Protein AF-A0A7N0UF34-F1 (afdb_monomer_lite)

pLDDT: mean 85.59, std 16.63, range [38.97, 98.62]

Organism: Kalanchoe fedtschenkoi (NCBI:txid63787)

Structure (mmCIF, N/CA/C/O backbone):
data_AF-A0A7N0UF34-F1
#
_entry.id   AF-A0A7N0UF34-F1
#
loop_
_atom_site.group_PDB
_atom_site.id
_atom_site.type_symbol
_atom_site.label_atom_id
_atom_site.label_alt_id
_atom_site.label_comp_id
_atom_site.label_asym_id
_atom_site.label_entity_id
_atom_site.label_seq_id
_atom_site.pdbx_PDB_ins_code
_atom_site.Cartn_x
_atom_site.Cartn_y
_atom_site.Cartn_z
_atom_site.occupancy
_atom_site.B_iso_or_equiv
_atom_site.auth_seq_id
_atom_site.auth_comp_id
_atom_site.auth_asym_id
_atom_site.auth_atom_id
_atom_site.pdbx_PDB_model_num
ATOM 1 N N . MET A 1 1 ? -3.362 -38.080 -7.235 1.00 38.97 1 MET A N 1
ATOM 2 C CA . MET A 1 1 ? -3.964 -36.758 -6.921 1.00 38.97 1 MET A CA 1
ATOM 3 C C . MET A 1 1 ? -3.008 -35.570 -7.103 1.00 38.97 1 MET A C 1
ATOM 5 O O . MET A 1 1 ? -3.468 -34.440 -7.070 1.00 38.97 1 MET A O 1
ATOM 9 N N . THR A 1 2 ? -1.717 -35.777 -7.383 1.00 39.06 2 THR A N 1
ATOM 10 C CA . THR A 1 2 ? -0.713 -34.714 -7.611 1.00 39.06 2 THR A CA 1
ATOM 11 C C . THR A 1 2 ? -0.735 -34.091 -9.018 1.00 39.06 2 THR A C 1
ATOM 13 O O . THR A 1 2 ? -0.229 -32.993 -9.212 1.00 39.06 2 THR A O 1
ATOM 16 N N . SER A 1 3 ? -1.377 -34.740 -9.996 1.00 45.00 3 SER A N 1
ATOM 17 C CA . SER A 1 3 ? -1.412 -34.294 -11.403 1.00 45.00 3 SER A CA 1
ATOM 18 C C . SER A 1 3 ? -2.296 -33.056 -11.653 1.00 45.00 3 SER A C 1
ATOM 20 O O . SER A 1 3 ? -1.968 -32.226 -12.497 1.00 45.00 3 SER A O 1
ATOM 22 N N . SER A 1 4 ? -3.373 -32.862 -10.879 1.00 47.59 4 SER A N 1
ATOM 23 C CA . SER A 1 4 ? -4.345 -31.784 -11.143 1.00 47.59 4 SER A CA 1
ATOM 24 C C . SER A 1 4 ? -3.880 -30.396 -10.680 1.00 47.59 4 SER A C 1
ATOM 26 O O . SER A 1 4 ? -4.347 -29.398 -11.214 1.00 47.59 4 SER A O 1
ATOM 28 N N . LEU A 1 5 ? -2.971 -30.314 -9.702 1.00 40.03 5 LEU A N 1
ATOM 29 C CA . LEU A 1 5 ? -2.379 -29.041 -9.266 1.00 40.03 5 LEU A CA 1
ATOM 30 C C . LEU A 1 5 ? -1.233 -28.613 -10.190 1.00 40.03 5 LEU A C 1
ATOM 32 O O . LEU A 1 5 ? -1.122 -27.434 -10.501 1.00 40.03 5 LEU A O 1
ATOM 36 N N . HIS A 1 6 ? -0.440 -29.567 -10.685 1.00 39.88 6 HIS A N 1
ATOM 37 C CA . HIS A 1 6 ? 0.669 -29.297 -11.603 1.00 39.88 6 HIS A CA 1
ATOM 38 C C . HIS A 1 6 ? 0.178 -28.824 -12.982 1.00 39.88 6 HIS A C 1
ATOM 40 O O . HIS A 1 6 ? 0.631 -27.799 -13.476 1.00 39.88 6 HIS A O 1
ATOM 46 N N . SER A 1 7 ? -0.844 -29.487 -13.538 1.00 39.53 7 SER A N 1
ATOM 47 C CA . SER A 1 7 ? -1.483 -29.065 -14.796 1.00 39.53 7 SER A CA 1
ATOM 48 C C . SER A 1 7 ? -2.185 -27.702 -14.680 1.00 39.53 7 SER A C 1
ATOM 50 O O . SER A 1 7 ? -2.218 -26.942 -15.643 1.00 39.53 7 SER A O 1
ATOM 52 N N . ARG A 1 8 ? -2.700 -27.346 -13.493 1.00 49.50 8 ARG A N 1
ATOM 53 C CA . ARG A 1 8 ? -3.236 -26.000 -13.239 1.00 49.50 8 ARG A CA 1
ATOM 54 C C . ARG A 1 8 ? -2.128 -24.952 -13.160 1.00 49.50 8 ARG A C 1
ATOM 56 O O . ARG A 1 8 ? -2.324 -23.870 -13.689 1.00 49.50 8 ARG A O 1
ATOM 63 N N . TYR A 1 9 ? -0.983 -25.277 -12.558 1.00 45.53 9 TYR A N 1
ATOM 64 C CA . TYR A 1 9 ? 0.184 -24.391 -12.461 1.00 45.53 9 TYR A CA 1
ATOM 65 C C . TYR A 1 9 ? 0.753 -24.012 -13.838 1.00 45.53 9 TYR A C 1
ATOM 67 O O . TYR A 1 9 ? 1.083 -22.852 -14.062 1.00 45.53 9 TYR A O 1
ATOM 75 N N . GLU A 1 10 ? 0.826 -24.957 -14.780 1.00 42.19 10 GLU A N 1
ATOM 76 C CA . GLU A 1 10 ? 1.325 -24.679 -16.137 1.00 42.19 10 GLU A CA 1
ATOM 77 C C . GLU A 1 10 ? 0.409 -23.737 -16.933 1.00 42.19 10 GLU A C 1
ATOM 79 O O . GLU A 1 10 ? 0.904 -22.868 -17.652 1.00 42.19 10 GLU A O 1
ATOM 84 N N . ASN A 1 11 ? -0.913 -23.826 -16.744 1.00 50.62 11 ASN A N 1
ATOM 85 C CA . ASN A 1 11 ? -1.875 -22.945 -17.418 1.00 50.62 11 ASN A CA 1
ATOM 86 C C . ASN A 1 11 ? -1.744 -21.466 -17.010 1.00 50.62 11 ASN A C 1
ATOM 88 O O . ASN A 1 11 ? -2.074 -20.595 -17.807 1.00 50.62 11 ASN A O 1
ATOM 92 N N . TYR A 1 12 ? -1.218 -21.162 -15.818 1.00 48.50 12 TYR A N 1
ATOM 93 C CA . TYR A 1 12 ? -0.943 -19.783 -15.380 1.00 48.50 12 TYR A CA 1
ATOM 94 C C . TYR A 1 12 ? 0.395 -19.229 -15.905 1.00 48.50 12 TYR A C 1
ATOM 96 O O . TYR A 1 12 ? 0.680 -18.042 -15.751 1.00 48.50 12 TYR A O 1
ATOM 104 N N . HIS A 1 13 ? 1.233 -20.073 -16.520 1.00 47.59 13 HIS A N 1
ATOM 105 C CA . HIS A 1 13 ? 2.575 -19.705 -16.981 1.00 47.59 13 HIS A CA 1
ATOM 106 C C . HIS A 1 13 ? 2.809 -19.921 -18.492 1.00 47.59 13 HIS A C 1
ATOM 108 O O . HIS A 1 13 ? 3.874 -19.541 -18.996 1.00 47.59 13 HIS A O 1
ATOM 114 N N . GLY A 1 14 ? 1.837 -20.472 -19.229 1.00 42.16 14 GLY A N 1
ATOM 115 C CA . GLY A 1 14 ? 1.770 -20.480 -20.700 1.00 42.16 14 GLY A CA 1
ATOM 116 C C . GLY A 1 14 ? 1.090 -19.221 -21.268 1.00 42.16 14 GLY A C 1
ATOM 117 O O . GLY A 1 14 ? 0.332 -18.577 -20.555 1.00 42.16 14 GLY A O 1
ATOM 118 N N . GLY A 1 15 ? 1.392 -18.836 -22.517 1.00 50.66 15 GLY A N 1
ATOM 119 C CA . GLY A 1 15 ? 0.799 -17.658 -23.195 1.00 50.66 15 GLY A CA 1
ATOM 120 C C . GLY A 1 15 ? 1.762 -16.486 -23.439 1.00 50.66 15 GLY A C 1
ATOM 121 O O . GLY A 1 15 ? 2.955 -16.585 -23.124 1.00 50.66 15 GLY A O 1
ATOM 122 N N . GLU A 1 16 ? 1.258 -15.393 -24.017 1.00 54.59 16 GLU A N 1
ATOM 123 C CA . GLU A 1 16 ? 1.987 -14.121 -24.125 1.00 54.59 16 GLU A CA 1
ATOM 124 C C . GLU A 1 16 ? 2.078 -13.429 -22.748 1.00 54.59 16 GLU A C 1
ATOM 126 O O . GLU A 1 16 ? 1.458 -13.851 -21.772 1.00 54.59 16 GLU A O 1
ATOM 131 N N . GLU A 1 17 ? 2.938 -12.418 -22.599 1.00 61.44 17 GLU A N 1
ATOM 132 C CA . GLU A 1 17 ? 3.227 -11.810 -21.287 1.00 61.44 17 GLU A CA 1
ATOM 133 C C . GLU A 1 17 ? 1.997 -11.136 -20.655 1.00 61.44 17 GLU A C 1
ATOM 135 O O . GLU A 1 17 ? 1.809 -11.206 -19.438 1.00 61.44 17 GLU A O 1
ATOM 140 N N . GLU A 1 18 ? 1.128 -10.551 -21.479 1.00 60.41 18 GLU A N 1
ATOM 141 C CA . GLU A 1 18 ? -0.136 -9.948 -21.045 1.00 60.41 18 GLU A CA 1
ATOM 142 C C . GLU A 1 18 ? -1.120 -11.001 -20.519 1.00 60.41 18 GLU A C 1
ATOM 144 O O . GLU A 1 18 ? -1.674 -10.823 -19.431 1.00 60.41 18 GLU A O 1
ATOM 149 N N . ASP A 1 19 ? -1.240 -12.144 -21.202 1.00 59.16 19 ASP A N 1
ATOM 150 C CA . ASP A 1 19 ? -2.108 -13.253 -20.786 1.00 59.16 19 ASP A CA 1
ATOM 151 C C . ASP A 1 19 ? -1.685 -13.838 -19.433 1.00 59.16 19 ASP A C 1
ATOM 153 O O . ASP A 1 19 ? -2.518 -14.143 -18.578 1.00 59.16 19 ASP A O 1
ATOM 157 N N . LYS A 1 20 ? -0.373 -13.965 -19.191 1.00 63.75 20 LYS A N 1
ATOM 158 C CA . LYS A 1 20 ? 0.148 -14.466 -17.906 1.00 63.75 20 LYS A CA 1
ATOM 159 C C . LYS A 1 20 ? -0.152 -13.513 -16.760 1.00 63.75 20 LYS A C 1
ATOM 161 O O . LYS A 1 20 ? -0.516 -13.965 -15.676 1.00 63.75 20 LYS A O 1
ATOM 166 N N . ASN A 1 21 ? -0.016 -12.209 -16.994 1.00 65.25 21 ASN A N 1
ATOM 167 C CA . ASN A 1 21 ? -0.301 -11.199 -15.979 1.00 65.25 21 ASN A CA 1
ATOM 168 C C . ASN A 1 21 ? -1.802 -11.137 -15.657 1.00 65.25 21 ASN A C 1
ATOM 170 O O . ASN A 1 21 ? -2.158 -11.027 -14.485 1.00 65.25 21 ASN A O 1
ATOM 174 N N . ALA A 1 22 ? -2.676 -11.263 -16.662 1.00 65.06 22 ALA A N 1
ATOM 175 C CA . ALA A 1 22 ? -4.124 -11.339 -16.463 1.00 65.06 22 ALA A CA 1
ATOM 176 C C . ALA A 1 22 ? -4.517 -12.582 -15.647 1.00 65.06 22 ALA A C 1
ATOM 178 O O . ALA A 1 22 ? -5.135 -12.459 -14.590 1.00 65.06 22 ALA A O 1
ATOM 179 N N . ASN A 1 23 ? -4.041 -13.763 -16.055 1.00 69.00 23 ASN A N 1
ATOM 180 C CA . ASN A 1 23 ? -4.301 -15.022 -15.353 1.00 69.00 23 ASN A CA 1
ATOM 181 C C . ASN A 1 23 ? -3.779 -15.010 -13.904 1.00 69.00 23 ASN A C 1
ATOM 183 O O . ASN A 1 23 ? -4.407 -15.579 -13.007 1.00 69.00 23 ASN A O 1
ATOM 187 N N . TYR A 1 24 ? -2.632 -14.369 -13.659 1.00 68.56 24 TYR A N 1
ATOM 188 C CA . TYR A 1 24 ? -2.081 -14.198 -12.317 1.00 68.56 24 TYR A CA 1
ATOM 189 C C . TYR A 1 24 ? -2.944 -13.271 -11.457 1.00 68.56 24 TYR A C 1
ATOM 191 O O . TYR A 1 24 ? -3.306 -13.648 -10.344 1.00 68.56 24 TYR A O 1
ATOM 199 N N . THR A 1 25 ? -3.321 -12.093 -11.967 1.00 68.44 25 THR A N 1
ATOM 200 C CA . THR A 1 25 ? -4.205 -11.165 -11.247 1.00 68.44 25 THR A CA 1
ATOM 201 C C . THR A 1 25 ? -5.537 -11.826 -10.900 1.00 68.44 25 THR A C 1
ATOM 203 O O . THR A 1 25 ? -5.976 -11.738 -9.756 1.00 68.44 25 THR A O 1
ATOM 206 N N . ASP A 1 26 ? -6.140 -12.560 -11.835 1.00 72.00 26 ASP A N 1
ATOM 207 C CA . ASP A 1 26 ? -7.386 -13.291 -11.591 1.00 72.00 26 ASP A CA 1
ATOM 208 C C . ASP A 1 26 ? -7.227 -14.355 -10.504 1.00 72.00 26 ASP A C 1
ATOM 210 O O . ASP A 1 26 ? -8.103 -14.526 -9.657 1.00 72.00 26 ASP A O 1
ATOM 214 N N . MET A 1 27 ? -6.097 -15.064 -10.493 1.00 75.12 27 MET A N 1
ATOM 215 C CA . MET A 1 27 ? -5.789 -16.060 -9.472 1.00 75.12 27 MET A CA 1
ATOM 216 C C . MET A 1 27 ? -5.637 -15.420 -8.090 1.00 75.12 27 MET A C 1
ATOM 218 O O . MET A 1 27 ? -6.306 -15.852 -7.153 1.00 75.12 27 MET A O 1
ATOM 222 N N . VAL A 1 28 ? -4.824 -14.371 -7.961 1.00 72.50 28 VAL A N 1
ATOM 223 C CA . VAL A 1 28 ? -4.608 -13.694 -6.674 1.00 72.50 28 VAL A CA 1
ATOM 224 C C . VAL A 1 28 ? -5.913 -13.070 -6.168 1.00 72.50 28 VAL A C 1
ATOM 226 O O . VAL A 1 28 ? -6.277 -13.275 -5.011 1.00 72.50 28 VAL A O 1
ATOM 229 N N . ASN A 1 29 ? -6.688 -12.424 -7.043 1.00 74.81 29 ASN A N 1
ATOM 230 C CA . ASN A 1 29 ? -7.989 -11.843 -6.695 1.00 74.81 29 ASN A CA 1
ATOM 231 C C . ASN A 1 29 ? -9.030 -12.883 -6.298 1.00 74.81 29 ASN A C 1
ATOM 233 O O . ASN A 1 29 ? -9.843 -12.639 -5.410 1.00 74.81 29 ASN A O 1
ATOM 237 N N . LYS A 1 30 ? -9.004 -14.058 -6.928 1.00 72.44 30 LYS A N 1
ATOM 238 C CA . LYS A 1 30 ? -9.924 -15.148 -6.602 1.00 72.44 30 LYS A CA 1
ATOM 239 C C . LYS A 1 30 ? -9.698 -15.712 -5.201 1.00 72.44 30 LYS A C 1
ATOM 241 O O . LYS A 1 30 ? -10.654 -16.189 -4.593 1.00 72.44 30 LYS A O 1
ATOM 246 N N . TYR A 1 31 ? -8.460 -15.710 -4.710 1.00 69.00 31 TYR A N 1
ATOM 247 C CA . TYR A 1 31 ? -8.118 -16.314 -3.418 1.00 69.00 31 TYR A CA 1
ATOM 248 C C . TYR A 1 31 ? -7.903 -15.299 -2.293 1.00 69.00 31 TYR A C 1
ATOM 250 O O . TYR A 1 31 ? -7.888 -15.697 -1.129 1.00 69.00 31 TYR A O 1
ATOM 258 N N . TYR A 1 32 ? -7.763 -14.010 -2.608 1.00 79.75 32 TYR A N 1
ATOM 259 C CA . TYR A 1 32 ? -7.588 -12.966 -1.608 1.00 79.75 32 TYR A CA 1
ATOM 260 C C . TYR A 1 32 ? -8.907 -12.270 -1.248 1.00 79.75 32 TYR A C 1
ATOM 262 O O . TYR A 1 32 ? -9.428 -11.428 -1.985 1.00 79.75 32 TYR A O 1
ATOM 270 N N . ASP A 1 33 ? -9.405 -12.567 -0.050 1.00 86.75 33 ASP A N 1
ATOM 271 C CA . ASP A 1 33 ? -10.564 -11.910 0.551 1.00 86.75 33 ASP A CA 1
ATOM 272 C C . ASP A 1 33 ? -10.166 -11.200 1.852 1.00 86.75 33 ASP A C 1
ATOM 274 O O . ASP A 1 33 ? -10.045 -11.827 2.906 1.00 86.75 33 ASP A O 1
ATOM 278 N N . LEU A 1 34 ? -9.991 -9.875 1.779 1.00 90.12 34 LEU A N 1
ATOM 279 C CA . LEU A 1 34 ? -9.643 -9.042 2.935 1.00 90.12 34 LEU A CA 1
ATOM 280 C C . LEU A 1 34 ? -10.669 -9.173 4.071 1.00 90.12 34 LEU A C 1
ATOM 282 O O . LEU A 1 34 ? -10.298 -9.293 5.239 1.00 90.12 34 LEU A O 1
ATOM 286 N N . LEU A 1 35 ? -11.964 -9.195 3.735 1.00 94.44 35 LEU A N 1
ATOM 287 C CA . LEU A 1 35 ? -13.028 -9.345 4.726 1.00 94.44 35 LEU A CA 1
ATOM 288 C C . LEU A 1 35 ? -12.952 -10.724 5.390 1.00 94.44 35 LEU A C 1
ATOM 290 O O . LEU A 1 35 ? -13.094 -10.829 6.608 1.00 94.44 35 LEU A O 1
ATOM 294 N N . GLY A 1 36 ? -12.703 -11.773 4.608 1.00 94.38 36 GLY A N 1
ATOM 295 C CA . GLY A 1 36 ? -12.450 -13.123 5.107 1.00 94.38 36 GLY A CA 1
ATOM 296 C C . GLY A 1 36 ? -11.268 -13.172 6.078 1.00 94.38 36 GLY A C 1
ATOM 297 O O . GLY A 1 36 ? -11.402 -13.708 7.179 1.00 94.38 36 GLY A O 1
ATOM 298 N N . CYS A 1 37 ? -10.143 -12.538 5.728 1.00 94.56 37 CYS A N 1
ATOM 299 C CA . CYS A 1 37 ? -8.984 -12.412 6.615 1.00 94.56 37 CYS A CA 1
ATOM 300 C C . CYS A 1 37 ? -9.348 -11.712 7.932 1.00 94.56 37 CYS A C 1
ATOM 302 O O . CYS A 1 37 ? -9.060 -12.237 9.009 1.00 94.56 37 CYS A O 1
ATOM 304 N N . TYR A 1 38 ? -10.035 -10.569 7.875 1.00 97.44 38 TYR A N 1
ATOM 305 C CA . TYR A 1 38 ? -10.455 -9.850 9.079 1.00 97.44 38 TYR A CA 1
ATOM 306 C C . TYR A 1 38 ? -11.454 -10.644 9.925 1.00 97.44 38 TYR A C 1
ATOM 308 O O . TYR A 1 38 ? -11.348 -10.627 11.149 1.00 97.44 38 TYR A O 1
ATOM 316 N N . LYS A 1 39 ? -12.372 -11.407 9.318 1.00 98.19 39 LYS A N 1
ATOM 317 C CA . LYS A 1 39 ? -13.280 -12.305 10.051 1.00 98.19 39 LYS A CA 1
ATOM 318 C C . LYS A 1 39 ? -12.532 -13.398 10.805 1.00 98.19 39 LYS A C 1
ATOM 320 O O . LYS A 1 39 ? -12.887 -13.695 11.944 1.00 98.19 39 LYS A O 1
ATOM 325 N N . GLU A 1 40 ? -11.482 -13.966 10.220 1.00 98.12 40 GLU A N 1
ATOM 326 C CA . GLU A 1 40 ? -10.666 -14.965 10.913 1.00 98.12 40 GLU A CA 1
ATOM 327 C C . GLU A 1 40 ? -9.877 -14.358 12.075 1.00 98.12 40 GLU A C 1
ATOM 329 O O . GLU A 1 40 ? -9.843 -14.950 13.156 1.00 98.12 40 GLU A O 1
ATOM 334 N N . ILE A 1 41 ? -9.332 -13.146 11.911 1.00 97.94 41 ILE A N 1
ATOM 335 C CA . ILE A 1 41 ? -8.705 -12.405 13.018 1.00 97.94 41 ILE A CA 1
ATOM 336 C C . ILE A 1 41 ? -9.742 -12.136 14.114 1.00 97.94 41 ILE A C 1
ATOM 338 O O . ILE A 1 41 ? -9.502 -12.436 15.284 1.00 97.94 41 ILE A O 1
ATOM 342 N N . TYR A 1 42 ? -10.928 -11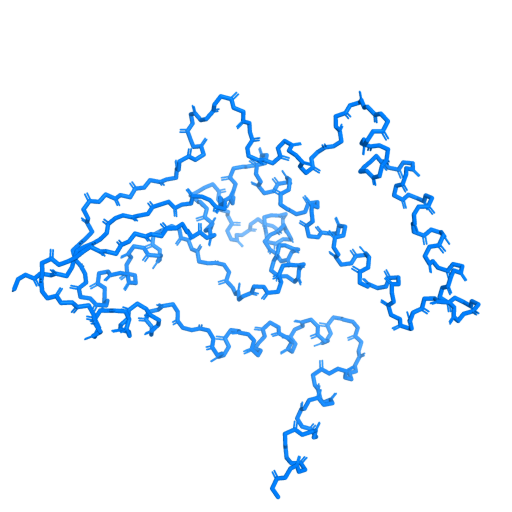.646 13.749 1.00 98.31 42 TYR A N 1
ATOM 343 C CA . TYR A 1 42 ? -12.025 -11.399 14.683 1.00 98.31 42 TYR A CA 1
ATOM 344 C C . TYR A 1 42 ? -12.426 -12.666 15.450 1.00 98.31 42 TYR A C 1
ATOM 346 O O . TYR A 1 42 ? -12.643 -12.626 16.666 1.00 98.31 42 TYR A O 1
ATOM 354 N N . ARG A 1 43 ? -12.502 -13.810 14.761 1.00 98.44 43 ARG A N 1
ATOM 355 C CA . ARG A 1 43 ? -12.870 -15.105 15.344 1.00 98.44 43 ARG A CA 1
ATOM 356 C C . ARG A 1 43 ? -11.898 -15.529 16.442 1.00 98.44 43 ARG A C 1
ATOM 358 O O . ARG A 1 43 ? -12.351 -15.999 17.485 1.00 98.44 43 ARG A O 1
ATOM 365 N N . VAL A 1 44 ? -10.591 -15.362 16.228 1.00 98.19 44 VAL A N 1
ATOM 366 C CA . VAL A 1 44 ? -9.558 -15.808 17.183 1.00 98.19 44 VAL A CA 1
ATOM 367 C C . VAL A 1 44 ? -9.258 -14.793 18.286 1.00 98.19 44 VAL A C 1
ATOM 369 O O . VAL A 1 44 ? -8.761 -15.170 19.348 1.00 98.19 44 VAL A O 1
ATOM 372 N N . LEU A 1 45 ? -9.564 -13.514 18.065 1.00 98.19 45 LEU A N 1
ATOM 373 C CA . LEU A 1 45 ? -9.317 -12.464 19.043 1.00 98.19 45 LEU A CA 1
ATOM 374 C C . LEU A 1 45 ? -10.287 -12.582 20.236 1.00 98.19 45 LEU A C 1
ATOM 376 O O . LEU A 1 45 ? -11.469 -12.895 20.071 1.00 98.19 45 LEU A O 1
ATOM 380 N N . LYS A 1 46 ? -9.814 -12.331 21.463 1.00 98.38 46 LYS A N 1
ATOM 381 C CA . LYS A 1 46 ? -10.685 -12.305 22.656 1.00 98.38 46 LYS A CA 1
ATOM 382 C C . LYS A 1 46 ? -11.510 -11.005 22.695 1.00 98.38 46 LYS A C 1
ATOM 384 O O . LYS A 1 46 ? -11.024 -9.987 22.201 1.00 98.38 46 LYS A O 1
ATOM 389 N N . PRO A 1 47 ? -12.722 -11.003 23.282 1.00 98.38 47 PRO A N 1
ATOM 390 C CA . PRO A 1 47 ? -13.485 -9.772 23.492 1.00 98.38 47 PRO A CA 1
ATOM 391 C C . PRO A 1 47 ? -12.665 -8.686 24.206 1.00 98.38 47 PRO A C 1
ATOM 393 O O . PRO A 1 47 ? -11.858 -8.986 25.090 1.00 98.38 47 PRO A O 1
ATOM 396 N N . GLY A 1 48 ? -12.826 -7.433 23.783 1.00 97.75 48 GLY A N 1
ATOM 397 C CA . GLY A 1 48 ? -12.105 -6.264 24.299 1.00 97.75 48 GLY A CA 1
ATOM 398 C C . GLY A 1 48 ? -10.662 -6.083 23.802 1.00 97.75 48 GLY A C 1
ATOM 399 O O . GLY A 1 48 ? -10.033 -5.079 24.134 1.00 97.75 48 GLY A O 1
ATOM 400 N N . GLN A 1 49 ? -10.112 -7.020 23.025 1.00 98.31 49 GLN A N 1
ATOM 401 C CA . GLN A 1 49 ? -8.748 -6.921 22.490 1.00 98.31 49 GLN A CA 1
ATOM 402 C C . GLN A 1 49 ? -8.680 -6.097 21.200 1.00 98.31 49 GLN A C 1
ATOM 404 O O . GLN A 1 49 ? -9.677 -5.913 20.498 1.00 98.31 49 GLN A O 1
ATOM 409 N N . HIS A 1 50 ? -7.467 -5.642 20.885 1.00 98.25 50 HIS A N 1
ATOM 410 C CA . HIS A 1 50 ? -7.186 -4.760 19.760 1.00 98.25 50 HIS A CA 1
ATOM 411 C C . HIS A 1 50 ? -6.508 -5.500 18.606 1.00 98.25 50 HIS A C 1
ATOM 413 O O . HIS A 1 50 ? -5.716 -6.418 18.815 1.00 98.25 50 HIS A O 1
ATOM 419 N N . PHE A 1 51 ? -6.800 -5.048 17.394 1.00 98.31 51 PHE A N 1
ATOM 420 C CA . PHE A 1 51 ? -6.136 -5.411 16.156 1.00 98.31 51 PHE A CA 1
ATOM 421 C C . PHE A 1 51 ? -5.651 -4.122 15.489 1.00 98.31 51 PHE A C 1
ATOM 423 O O . PHE A 1 51 ? -6.437 -3.203 15.277 1.00 98.31 51 PHE A O 1
ATOM 430 N N . ALA A 1 52 ? -4.357 -4.047 15.192 1.00 97.94 52 ALA A N 1
ATOM 431 C CA . ALA A 1 52 ? -3.763 -2.923 14.486 1.00 97.94 52 ALA A CA 1
ATOM 432 C C . ALA A 1 52 ? -2.913 -3.436 13.327 1.00 97.94 52 ALA A C 1
ATOM 434 O O . ALA A 1 52 ? -2.182 -4.417 13.491 1.00 97.94 52 ALA A O 1
ATOM 435 N N . ALA A 1 53 ? -3.004 -2.771 12.181 1.00 97.31 53 ALA A N 1
ATOM 436 C CA . ALA A 1 53 ? -2.222 -3.104 11.001 1.00 97.31 53 ALA A CA 1
ATOM 437 C C . ALA A 1 53 ? -1.958 -1.864 10.142 1.00 97.31 53 ALA A C 1
ATOM 439 O O . ALA A 1 53 ? -2.628 -0.838 10.275 1.00 97.31 53 ALA A O 1
ATOM 440 N N . TYR A 1 54 ? -0.969 -2.002 9.262 1.00 96.75 54 TYR A N 1
ATOM 441 C CA . TYR A 1 54 ? -0.790 -1.142 8.102 1.00 96.75 54 TYR A CA 1
ATOM 442 C C . TYR A 1 54 ? -1.283 -1.888 6.869 1.00 96.75 54 TYR A C 1
ATOM 444 O O . TYR A 1 54 ? -0.951 -3.060 6.693 1.00 96.75 54 TYR A O 1
ATOM 452 N N . GLU A 1 55 ? -2.020 -1.191 6.018 1.00 95.88 55 GLU A N 1
ATOM 453 C CA . GLU A 1 55 ? -2.509 -1.696 4.744 1.00 95.88 55 GLU A CA 1
ATOM 454 C C . GLU A 1 55 ? -1.965 -0.866 3.587 1.00 95.88 55 GLU A C 1
ATOM 456 O O . GLU A 1 55 ? -1.687 0.334 3.705 1.00 95.88 55 GLU A O 1
ATOM 461 N N . TRP A 1 56 ? -1.828 -1.540 2.452 1.00 96.81 56 TRP A N 1
ATOM 462 C CA . TRP A 1 56 ? -1.541 -0.916 1.171 1.00 96.81 56 TRP A CA 1
ATOM 463 C C . TRP A 1 56 ? -2.873 -0.545 0.531 1.00 96.81 56 TRP A C 1
ATOM 465 O O . TRP A 1 56 ? -3.689 -1.418 0.236 1.00 96.81 56 TRP A O 1
ATOM 475 N N . CYS A 1 57 ? -3.121 0.749 0.358 1.00 97.69 57 CYS A N 1
ATOM 476 C CA . CYS A 1 57 ? -4.413 1.252 -0.093 1.00 97.69 57 CYS A CA 1
ATOM 477 C C . CYS A 1 57 ? -4.265 2.309 -1.183 1.00 97.69 57 CYS A C 1
ATOM 479 O O . CYS A 1 57 ? -3.305 3.081 -1.214 1.00 97.69 57 CYS A O 1
ATOM 481 N N . LEU A 1 58 ? -5.275 2.371 -2.047 1.00 98.31 58 LEU A N 1
ATOM 482 C CA . LEU A 1 58 ? -5.526 3.537 -2.882 1.00 98.31 58 LEU A CA 1
ATOM 483 C C . LEU A 1 58 ? -6.137 4.641 -2.018 1.00 98.31 58 LEU A C 1
ATOM 485 O O . LEU A 1 58 ? -7.014 4.377 -1.190 1.00 98.31 58 LEU A O 1
ATOM 489 N N . THR A 1 59 ? -5.671 5.866 -2.210 1.00 97.62 59 THR A N 1
ATOM 490 C CA . THR A 1 59 ? -6.191 7.048 -1.514 1.00 97.62 59 THR A CA 1
ATOM 491 C C . THR A 1 59 ? -7.329 7.687 -2.312 1.00 97.62 59 THR A C 1
ATOM 493 O O . THR A 1 59 ? -7.609 7.302 -3.449 1.00 97.62 59 THR A O 1
ATOM 496 N N . ASP A 1 60 ? -7.928 8.738 -1.758 1.00 97.00 60 ASP A N 1
ATOM 497 C CA . ASP A 1 60 ? -8.967 9.523 -2.434 1.00 97.00 60 ASP A CA 1
ATOM 498 C C . ASP A 1 60 ? -8.448 10.303 -3.655 1.00 97.00 60 ASP A C 1
ATOM 500 O O . ASP A 1 60 ? -9.240 10.767 -4.472 1.00 97.00 60 ASP A O 1
ATOM 504 N N . ALA A 1 61 ? -7.125 10.442 -3.809 1.00 97.44 61 ALA A N 1
ATOM 505 C CA . ALA A 1 61 ? -6.523 11.050 -4.995 1.00 97.44 61 ALA A CA 1
ATOM 506 C C . ALA A 1 61 ? -6.538 10.106 -6.212 1.00 97.44 61 ALA A C 1
ATOM 508 O O . ALA A 1 61 ? -6.345 10.548 -7.349 1.00 97.44 61 ALA A O 1
ATOM 509 N N . PHE A 1 62 ? -6.741 8.801 -5.996 1.00 98.25 62 PHE A N 1
ATOM 510 C CA . PHE A 1 62 ? -6.850 7.840 -7.083 1.00 98.25 62 PHE A CA 1
ATOM 511 C C . PHE A 1 62 ? -8.131 8.078 -7.894 1.00 98.25 62 PHE A C 1
ATOM 513 O O . PHE A 1 62 ? -9.225 8.203 -7.353 1.00 98.25 62 PHE A O 1
ATOM 520 N N . ASP A 1 63 ? -7.997 8.059 -9.220 1.00 97.81 63 ASP A N 1
ATOM 521 C CA . ASP A 1 63 ? -9.116 8.229 -10.151 1.00 97.81 63 ASP A CA 1
ATOM 522 C C . ASP A 1 63 ? -9.188 6.975 -11.023 1.00 97.81 63 ASP A C 1
ATOM 524 O O . ASP A 1 63 ? -8.276 6.749 -11.827 1.00 97.81 63 ASP A O 1
ATOM 528 N N . PRO A 1 64 ? -10.244 6.152 -10.894 1.00 96.06 64 PRO A N 1
ATOM 529 C CA . PRO A 1 64 ? -10.367 4.925 -11.663 1.00 96.06 64 PRO A CA 1
ATOM 530 C C . PRO A 1 64 ? -10.530 5.165 -13.169 1.00 96.06 64 PRO A C 1
ATOM 532 O O . PRO A 1 64 ? -10.285 4.244 -13.946 1.00 96.06 64 PRO A O 1
ATOM 535 N N . ASN A 1 65 ? -10.918 6.368 -13.597 1.00 97.56 65 ASN A N 1
ATOM 536 C CA . ASN A 1 65 ? -11.069 6.705 -15.011 1.00 97.56 65 ASN A CA 1
ATOM 537 C C . ASN A 1 65 ? -9.791 7.291 -15.620 1.00 97.56 65 ASN A C 1
ATOM 539 O O . ASN A 1 65 ? -9.721 7.451 -16.839 1.00 97.56 65 ASN A O 1
ATOM 543 N N . ASN A 1 66 ? -8.779 7.597 -14.803 1.00 97.81 66 ASN A N 1
ATOM 544 C CA . ASN A 1 66 ? -7.501 8.106 -15.276 1.00 97.81 66 ASN A CA 1
ATOM 545 C C . ASN A 1 66 ? -6.594 6.935 -15.717 1.00 97.81 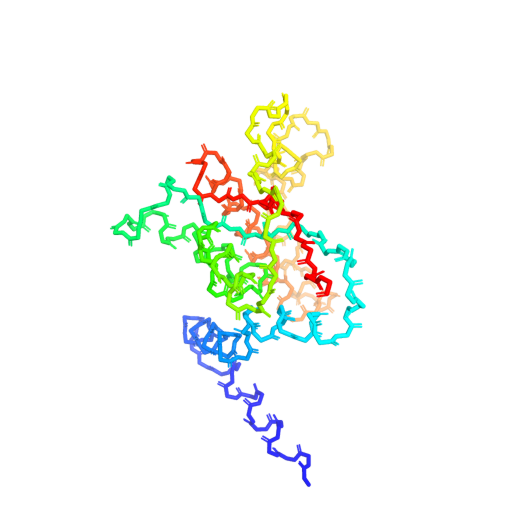66 ASN A C 1
ATOM 547 O O . ASN A 1 66 ? -6.153 6.146 -14.870 1.00 97.81 66 ASN A O 1
ATOM 551 N N . PRO A 1 67 ? -6.246 6.821 -17.017 1.00 97.50 67 PRO A N 1
ATOM 552 C CA . PRO A 1 67 ? -5.413 5.726 -17.517 1.00 97.50 67 PRO A CA 1
ATOM 553 C C . PRO A 1 67 ? -4.019 5.679 -16.880 1.00 97.50 67 PRO A C 1
ATOM 555 O O . PRO A 1 67 ? -3.441 4.604 -16.729 1.00 97.50 67 PRO A O 1
ATOM 558 N N . GLU A 1 68 ? -3.471 6.830 -16.484 1.00 97.62 68 GLU A N 1
ATOM 559 C CA . GLU A 1 68 ? -2.179 6.904 -15.805 1.00 97.62 68 GLU A CA 1
ATOM 560 C C . GLU A 1 68 ? -2.261 6.312 -14.393 1.00 97.62 68 GLU A C 1
ATOM 562 O O . GLU A 1 68 ? -1.389 5.536 -14.005 1.00 97.62 68 GLU A O 1
ATOM 567 N N . HIS A 1 69 ? -3.325 6.624 -13.647 1.00 98.06 69 HIS A N 1
ATOM 568 C CA . HIS A 1 69 ? -3.546 6.072 -12.308 1.00 98.06 69 HIS A CA 1
ATOM 569 C C . HIS A 1 69 ? -3.731 4.552 -12.378 1.00 98.06 69 HIS A C 1
ATOM 571 O O . HIS A 1 69 ? -3.099 3.819 -11.616 1.00 98.06 69 HIS A O 1
ATOM 577 N N . GLN A 1 70 ? -4.511 4.069 -13.350 1.00 97.25 70 GLN A N 1
ATOM 578 C CA . GLN A 1 70 ? -4.688 2.635 -13.596 1.00 97.25 70 GLN A CA 1
ATOM 579 C C . GLN A 1 70 ? -3.372 1.934 -13.948 1.00 97.25 70 GLN A C 1
ATOM 581 O O . GLN A 1 70 ? -3.086 0.863 -13.412 1.00 97.25 70 GLN A O 1
ATOM 586 N N . ARG A 1 71 ? -2.532 2.547 -14.796 1.00 96.19 71 ARG A N 1
ATOM 587 C CA . ARG A 1 71 ? -1.202 2.010 -15.118 1.00 96.19 71 ARG A CA 1
ATOM 588 C C . ARG A 1 71 ? -0.334 1.882 -13.865 1.00 96.19 71 ARG A C 1
ATOM 590 O O . ARG A 1 71 ? 0.245 0.822 -13.650 1.00 96.19 71 ARG A O 1
ATOM 597 N N . ILE A 1 72 ? -0.263 2.931 -13.041 1.00 96.94 72 ILE A N 1
ATOM 598 C CA . ILE A 1 72 ? 0.551 2.941 -11.815 1.00 96.94 72 ILE A CA 1
ATOM 599 C C . ILE A 1 72 ? 0.072 1.861 -10.840 1.00 96.94 72 ILE A C 1
ATOM 601 O O . ILE A 1 72 ? 0.876 1.055 -10.378 1.00 96.94 72 ILE A O 1
ATOM 605 N N . LYS A 1 73 ? -1.240 1.791 -10.585 1.00 95.88 73 LYS A N 1
ATOM 606 C CA . LYS A 1 73 ? -1.851 0.736 -9.764 1.00 95.88 73 LYS A CA 1
ATOM 607 C C . LYS A 1 73 ? -1.477 -0.653 -10.279 1.00 95.88 73 LYS A C 1
ATOM 609 O O . LYS A 1 73 ? -1.026 -1.489 -9.502 1.00 95.88 73 LYS A O 1
ATOM 614 N N . LYS A 1 74 ? -1.590 -0.884 -11.590 1.00 92.88 74 LYS A N 1
ATOM 615 C CA . LYS A 1 74 ? -1.277 -2.184 -12.194 1.00 92.88 74 LYS A CA 1
ATOM 616 C C . LYS A 1 74 ? 0.199 -2.562 -12.060 1.00 92.88 74 LYS A C 1
ATOM 618 O O . LYS A 1 74 ? 0.516 -3.735 -11.881 1.00 92.88 74 LYS A O 1
ATOM 623 N N . GLU A 1 75 ? 1.103 -1.591 -12.158 1.00 92.88 75 GLU A N 1
ATOM 624 C CA . GLU A 1 75 ? 2.539 -1.819 -11.967 1.00 92.88 75 GLU A CA 1
ATOM 625 C C . GLU A 1 75 ? 2.886 -2.197 -10.529 1.00 92.88 75 GLU A C 1
ATOM 627 O O . GLU A 1 75 ? 3.708 -3.094 -10.342 1.00 92.88 75 GLU A O 1
ATOM 632 N N . ILE A 1 76 ? 2.229 -1.579 -9.543 1.00 94.50 76 ILE A N 1
ATOM 633 C CA . ILE A 1 76 ? 2.348 -1.959 -8.128 1.00 94.50 76 ILE A CA 1
ATOM 634 C C . ILE A 1 76 ? 1.794 -3.380 -7.928 1.00 94.50 76 ILE A C 1
ATOM 636 O O . ILE A 1 76 ? 2.477 -4.245 -7.393 1.00 94.50 76 ILE A O 1
ATOM 640 N N . GLU A 1 77 ? 0.595 -3.673 -8.439 1.00 91.81 77 GLU A N 1
ATOM 641 C CA . GLU A 1 77 ? -0.045 -4.990 -8.291 1.00 91.81 77 GLU A CA 1
ATOM 642 C C . GLU A 1 77 ? 0.787 -6.138 -8.855 1.00 91.81 77 GLU A C 1
ATOM 644 O O . GLU A 1 77 ? 1.039 -7.130 -8.174 1.00 91.81 77 GLU A O 1
ATOM 649 N N . ILE A 1 78 ? 1.230 -6.014 -10.108 1.00 85.62 78 ILE A N 1
ATOM 650 C CA . ILE A 1 78 ? 2.041 -7.055 -10.747 1.00 85.62 78 ILE A CA 1
ATOM 651 C C . ILE A 1 78 ? 3.411 -7.142 -10.069 1.00 85.62 78 ILE A C 1
ATOM 653 O O . ILE A 1 78 ? 3.918 -8.238 -9.838 1.00 85.62 78 ILE A O 1
ATOM 657 N N . GLY A 1 79 ? 4.025 -5.991 -9.802 1.00 86.69 79 GLY A N 1
ATOM 658 C CA . GLY A 1 79 ? 5.395 -5.893 -9.325 1.00 86.69 79 GLY A CA 1
ATOM 659 C C . GLY A 1 79 ? 5.597 -6.446 -7.917 1.00 86.69 79 GLY A C 1
ATOM 660 O O . GLY A 1 79 ? 6.581 -7.144 -7.670 1.00 86.69 79 GLY A O 1
ATOM 661 N N . ASP A 1 80 ? 4.644 -6.174 -7.029 1.00 89.44 80 ASP A N 1
ATOM 662 C CA . ASP A 1 80 ? 4.655 -6.610 -5.632 1.00 89.44 80 ASP A CA 1
ATOM 663 C C . ASP A 1 80 ? 3.818 -7.885 -5.400 1.00 89.44 80 ASP A C 1
ATOM 665 O O . ASP A 1 80 ? 3.753 -8.398 -4.282 1.00 89.44 80 ASP A O 1
ATOM 669 N N . GLY A 1 81 ? 3.203 -8.438 -6.454 1.00 87.12 81 GLY A N 1
ATOM 670 C CA . GLY A 1 81 ? 2.410 -9.670 -6.386 1.00 87.12 81 GLY A CA 1
ATOM 671 C C . GLY A 1 81 ? 1.117 -9.516 -5.583 1.00 87.12 81 GLY A C 1
ATOM 672 O O . GLY A 1 81 ? 0.712 -10.436 -4.870 1.00 87.12 81 GLY A O 1
ATOM 673 N N . LEU A 1 82 ? 0.491 -8.343 -5.663 1.00 88.44 82 LEU A N 1
ATOM 674 C CA . LEU A 1 82 ? -0.689 -7.998 -4.883 1.00 88.44 82 LEU A CA 1
ATOM 675 C C . LEU A 1 82 ? -1.988 -8.357 -5.620 1.00 88.44 82 LEU A C 1
ATOM 677 O O . LEU A 1 82 ? -2.043 -8.327 -6.855 1.00 88.44 82 LEU A O 1
ATOM 681 N N . PRO A 1 83 ? -3.062 -8.657 -4.870 1.00 89.12 83 PRO A N 1
ATOM 682 C CA . PRO A 1 83 ? -4.421 -8.562 -5.393 1.00 89.12 83 PRO A CA 1
ATOM 683 C C . PRO A 1 83 ? -4.743 -7.117 -5.802 1.00 89.12 83 PRO A C 1
ATOM 685 O O . PRO A 1 83 ? -4.005 -6.184 -5.492 1.00 89.12 83 PRO A O 1
ATOM 688 N N . ASP A 1 84 ? -5.906 -6.942 -6.423 1.00 91.12 84 ASP A N 1
ATOM 689 C CA . ASP A 1 84 ? -6.551 -5.659 -6.665 1.00 91.12 84 ASP A CA 1
ATOM 690 C C . ASP A 1 84 ? -6.512 -4.802 -5.394 1.00 91.12 84 ASP A C 1
ATOM 692 O O . ASP A 1 84 ? -7.056 -5.178 -4.343 1.00 91.12 84 ASP A O 1
ATOM 696 N N . ILE A 1 85 ? -5.802 -3.676 -5.482 1.00 93.50 85 ILE A N 1
ATOM 697 C CA . ILE A 1 85 ? -5.566 -2.809 -4.329 1.00 93.50 85 ILE A CA 1
ATOM 698 C C . ILE A 1 85 ? -6.873 -2.090 -3.999 1.00 93.50 85 ILE A C 1
ATOM 700 O O . ILE A 1 85 ? -7.456 -1.402 -4.836 1.00 93.50 85 ILE A O 1
ATOM 704 N N . ARG A 1 86 ? -7.320 -2.238 -2.752 1.00 93.88 86 ARG A N 1
ATOM 705 C CA . ARG A 1 86 ? -8.543 -1.612 -2.241 1.00 93.88 86 ARG A CA 1
ATOM 706 C C . ARG A 1 86 ? -8.301 -0.153 -1.871 1.00 93.88 86 ARG A C 1
ATOM 708 O O . ARG A 1 86 ? -7.177 0.247 -1.571 1.00 93.88 86 ARG A O 1
ATOM 715 N N . SER A 1 87 ? -9.366 0.639 -1.844 1.00 97.56 87 SER A N 1
ATOM 716 C CA . SER A 1 87 ? -9.303 1.973 -1.249 1.00 97.56 87 SER A CA 1
ATOM 717 C C . SER A 1 87 ? -9.235 1.911 0.279 1.00 97.56 87 SER A C 1
ATOM 719 O O . SER A 1 87 ? -9.671 0.935 0.900 1.00 97.56 87 SER A O 1
ATOM 721 N N . THR A 1 88 ? -8.753 2.990 0.895 1.00 97.50 88 THR A N 1
ATOM 722 C CA . THR A 1 88 ? -8.806 3.206 2.354 1.00 97.50 88 THR A CA 1
ATOM 723 C C . THR A 1 88 ? -10.219 2.980 2.908 1.00 97.50 88 THR A C 1
ATOM 725 O O . THR A 1 88 ? -10.411 2.265 3.891 1.00 97.50 88 THR A O 1
ATOM 728 N N . HIS A 1 89 ? -11.241 3.485 2.212 1.00 96.94 89 HIS A N 1
ATOM 729 C CA . HIS A 1 89 ? -12.645 3.280 2.566 1.00 96.94 89 HIS A CA 1
ATOM 730 C C . HIS A 1 89 ? -13.054 1.805 2.558 1.00 96.94 89 HIS A C 1
ATOM 732 O O . HIS A 1 89 ? -13.673 1.328 3.508 1.00 96.94 89 HIS A O 1
ATOM 738 N N . GLN A 1 90 ? -12.691 1.060 1.513 1.00 96.56 90 GLN A N 1
ATOM 739 C CA . GLN A 1 90 ? -12.997 -0.369 1.429 1.00 96.56 90 GLN A CA 1
ATOM 740 C C . GLN A 1 90 ? -12.304 -1.172 2.539 1.00 96.56 90 GLN A C 1
ATOM 742 O O . GLN A 1 90 ? -12.889 -2.130 3.044 1.00 96.56 90 GLN A O 1
ATOM 747 N N . CYS A 1 91 ? -11.094 -0.776 2.945 1.00 96.88 91 CYS A N 1
ATOM 748 C CA . CYS A 1 91 ? -10.389 -1.366 4.083 1.00 96.88 91 CYS A CA 1
ATOM 749 C C . CYS A 1 91 ? -11.182 -1.198 5.394 1.00 96.88 91 CYS A C 1
ATOM 751 O O . CYS A 1 91 ? -11.444 -2.174 6.101 1.00 96.88 91 CYS A O 1
ATOM 753 N N . ILE A 1 92 ? -11.631 0.023 5.701 1.00 97.81 92 ILE A N 1
ATOM 754 C CA . ILE A 1 92 ? -12.404 0.309 6.920 1.00 97.81 92 ILE A CA 1
ATOM 755 C C . ILE A 1 92 ? -13.772 -0.372 6.912 1.00 97.81 92 ILE A C 1
ATOM 757 O O . ILE A 1 92 ? -14.190 -0.935 7.926 1.00 97.81 92 ILE A O 1
ATOM 761 N N . GLU A 1 93 ? -14.462 -0.380 5.774 1.00 97.94 93 GLU A N 1
ATOM 762 C CA . GLU A 1 93 ? -15.735 -1.090 5.651 1.00 97.94 93 GLU A CA 1
ATOM 763 C C . GLU A 1 93 ? -15.559 -2.604 5.827 1.00 97.94 93 GLU A C 1
ATOM 765 O O . GLU A 1 93 ? -16.391 -3.248 6.468 1.00 97.94 93 GLU A O 1
ATOM 770 N N . ALA A 1 94 ? -14.450 -3.187 5.360 1.00 97.44 94 ALA A N 1
ATOM 771 C CA . ALA A 1 94 ? -14.145 -4.593 5.617 1.00 97.44 94 ALA A CA 1
ATOM 772 C C . ALA A 1 94 ? -13.949 -4.885 7.118 1.00 97.44 94 ALA A C 1
ATOM 774 O O . ALA A 1 94 ? -14.455 -5.897 7.606 1.00 97.44 94 ALA A O 1
ATOM 775 N N . LEU A 1 95 ? -13.280 -4.007 7.877 1.00 97.94 95 LEU A N 1
ATOM 776 C CA . LEU A 1 95 ? -13.144 -4.161 9.336 1.00 97.94 95 LEU A CA 1
ATOM 777 C C . LEU A 1 95 ? -14.503 -4.137 10.041 1.00 97.94 95 LEU A C 1
ATOM 779 O O . LEU A 1 95 ? -14.791 -5.011 10.864 1.00 97.94 95 LEU A O 1
ATOM 783 N N . LYS A 1 96 ? -15.356 -3.169 9.685 1.00 98.31 96 LYS A N 1
ATOM 784 C CA . LYS A 1 96 ? -16.710 -3.045 10.245 1.00 98.31 96 LYS A CA 1
ATOM 785 C C . LYS A 1 96 ? -17.557 -4.273 9.921 1.00 98.31 96 LYS A C 1
ATOM 787 O O . LYS A 1 96 ? -18.171 -4.852 10.814 1.00 98.31 96 LYS A O 1
ATOM 792 N N . HIS A 1 97 ? -17.538 -4.732 8.670 1.00 98.25 97 HIS A N 1
ATOM 793 C CA . HIS A 1 97 ? -18.251 -5.940 8.249 1.00 98.25 97 HIS A CA 1
ATOM 794 C C . HIS A 1 97 ? -17.715 -7.228 8.895 1.00 98.25 97 HIS A C 1
ATOM 796 O O . HIS A 1 97 ? -18.455 -8.208 9.005 1.00 98.25 97 HIS A O 1
ATOM 802 N N . ALA A 1 98 ? -16.452 -7.254 9.331 1.00 98.19 98 ALA A N 1
ATOM 803 C CA . ALA A 1 98 ? -15.901 -8.357 10.117 1.00 98.19 98 ALA A CA 1
ATOM 804 C C . ALA A 1 98 ? -16.375 -8.351 11.584 1.00 98.19 98 ALA A C 1
ATOM 806 O O . ALA A 1 98 ? -16.220 -9.361 12.269 1.00 98.19 98 ALA A O 1
ATOM 807 N N . GLY A 1 99 ? -16.980 -7.254 12.051 1.00 98.19 99 GLY A N 1
ATOM 808 C CA . GLY A 1 99 ? -17.515 -7.093 13.405 1.00 98.19 99 GLY A CA 1
ATOM 809 C C . GLY A 1 99 ? -16.636 -6.259 14.338 1.00 98.19 99 GLY A C 1
ATOM 810 O O . GLY A 1 99 ? -16.951 -6.149 15.525 1.00 98.19 99 GLY A O 1
ATOM 811 N N . PHE A 1 100 ? -15.538 -5.684 13.840 1.00 98.62 100 PHE A N 1
ATOM 812 C CA . PHE A 1 100 ? -14.693 -4.801 14.636 1.00 98.62 100 PHE A CA 1
ATOM 813 C C . PHE A 1 100 ? -15.304 -3.406 14.795 1.00 98.62 100 PHE A C 1
ATOM 815 O O . PHE A 1 100 ? -15.931 -2.860 13.890 1.00 98.62 100 PHE A O 1
ATOM 822 N N . GLU A 1 101 ? -15.026 -2.793 15.939 1.00 98.38 101 GLU A N 1
ATOM 823 C CA . GLU A 1 101 ? -15.175 -1.360 16.160 1.00 98.38 101 GLU A CA 1
ATOM 824 C C . GLU A 1 101 ? -13.866 -0.667 15.772 1.00 98.38 101 GLU A C 1
ATOM 826 O O . GLU A 1 101 ? -12.815 -0.949 16.351 1.00 98.38 101 GLU A O 1
ATOM 831 N N . VAL A 1 102 ? -13.908 0.229 14.788 1.00 98.25 102 VAL A N 1
ATOM 832 C CA . VAL A 1 102 ? -12.731 1.008 14.382 1.00 98.25 102 VAL A CA 1
ATOM 833 C C . VAL A 1 102 ? -12.552 2.166 15.360 1.00 98.25 102 VAL A C 1
ATOM 835 O O . VAL A 1 102 ? -13.429 3.015 15.484 1.00 98.25 102 VAL A O 1
ATOM 838 N N . ILE A 1 103 ? -11.427 2.175 16.075 1.00 98.31 103 ILE A N 1
ATOM 839 C CA . ILE A 1 103 ? -11.096 3.191 17.085 1.00 98.31 103 ILE A CA 1
ATOM 840 C C . ILE A 1 103 ? -10.374 4.370 16.439 1.00 98.31 103 ILE A C 1
ATOM 842 O O . ILE A 1 103 ? -10.614 5.522 16.792 1.00 98.31 103 ILE A O 1
ATOM 846 N N . TRP A 1 104 ? -9.449 4.074 15.530 1.00 97.81 104 TRP A N 1
ATOM 847 C CA . TRP A 1 104 ? -8.650 5.079 14.848 1.00 97.81 104 TRP A CA 1
ATOM 848 C C . TRP A 1 104 ? -8.200 4.552 13.496 1.00 97.81 104 TRP A C 1
ATOM 850 O O . TRP A 1 104 ? -7.803 3.395 13.394 1.00 97.81 104 TRP A O 1
ATOM 860 N N . ASP A 1 105 ? -8.200 5.405 12.485 1.00 97.50 105 ASP A N 1
ATOM 861 C CA . ASP A 1 105 ? -7.589 5.124 11.199 1.00 97.50 105 ASP A CA 1
ATOM 862 C C . ASP A 1 105 ? -6.994 6.400 10.616 1.00 97.50 105 ASP A C 1
ATOM 864 O O . ASP A 1 105 ? -7.506 7.504 10.831 1.00 97.50 105 ASP A O 1
ATOM 868 N N . LYS A 1 106 ? -5.856 6.256 9.938 1.00 96.38 106 LYS A N 1
ATOM 869 C CA . LYS A 1 106 ? -5.209 7.356 9.237 1.00 96.38 106 LYS A CA 1
ATOM 870 C C . LYS A 1 106 ? -4.150 6.842 8.279 1.00 96.38 106 LYS A C 1
ATOM 872 O O . LYS A 1 106 ? -3.369 5.952 8.607 1.00 96.38 106 LYS A O 1
ATOM 877 N N . ASP A 1 107 ? -4.031 7.510 7.141 1.00 96.25 107 ASP A N 1
ATOM 878 C CA . ASP A 1 107 ? -2.799 7.458 6.367 1.00 96.25 107 ASP A CA 1
ATOM 879 C C . ASP A 1 107 ? -1.690 8.224 7.107 1.00 96.25 107 ASP A C 1
ATOM 881 O O . ASP A 1 107 ? -1.687 9.458 7.170 1.00 96.25 107 ASP A O 1
ATOM 885 N N . VAL A 1 108 ? -0.751 7.488 7.708 1.00 94.69 108 VAL A N 1
ATOM 886 C CA . VAL A 1 108 ? 0.334 8.096 8.495 1.00 94.69 108 VAL A CA 1
ATOM 887 C C . VAL A 1 108 ? 1.454 8.661 7.625 1.00 94.69 108 VAL A C 1
ATOM 889 O O . VAL A 1 108 ? 2.388 9.262 8.154 1.00 94.69 108 VAL A O 1
ATOM 892 N N . THR A 1 109 ? 1.369 8.509 6.298 1.00 92.12 109 THR A N 1
ATOM 893 C CA . THR A 1 109 ? 2.247 9.235 5.373 1.00 92.12 109 THR A CA 1
ATOM 894 C C . THR A 1 109 ? 1.931 10.733 5.366 1.00 92.12 109 THR A C 1
ATOM 896 O O . THR A 1 109 ? 2.828 11.549 5.146 1.00 92.12 109 THR A O 1
ATOM 899 N N . ILE A 1 110 ? 0.675 11.109 5.645 1.00 89.88 110 ILE A N 1
ATOM 900 C CA . ILE A 1 110 ? 0.213 12.495 5.592 1.00 89.88 110 ILE A CA 1
ATOM 901 C C . ILE A 1 110 ? 0.874 13.297 6.715 1.00 89.88 110 ILE A C 1
ATOM 903 O O . ILE A 1 110 ? 0.624 13.078 7.903 1.00 89.88 110 ILE A O 1
ATOM 907 N N . GLY A 1 111 ? 1.696 14.273 6.325 1.00 84.62 111 GLY A N 1
ATOM 908 C CA . GLY A 1 111 ? 2.455 15.118 7.249 1.00 84.62 111 GLY A CA 1
ATOM 909 C C . GLY A 1 111 ? 3.773 14.503 7.727 1.00 84.62 111 GLY A C 1
ATOM 910 O O . GLY A 1 111 ? 4.417 15.076 8.608 1.00 84.62 111 GLY A O 1
ATOM 911 N N . ALA A 1 112 ? 4.200 13.368 7.162 1.00 89.12 112 ALA A N 1
ATOM 912 C CA . ALA A 1 112 ? 5.524 12.826 7.427 1.00 89.12 112 ALA A CA 1
ATOM 913 C C . ALA A 1 112 ? 6.613 13.798 6.918 1.00 89.12 112 ALA A C 1
ATOM 915 O O . ALA A 1 112 ? 6.512 14.307 5.800 1.00 89.12 112 ALA A O 1
ATOM 916 N N . PRO A 1 113 ? 7.685 14.046 7.696 1.00 89.94 113 PRO A N 1
ATOM 917 C CA . PRO A 1 113 ? 8.735 14.995 7.314 1.00 89.94 113 PRO A CA 1
ATOM 918 C C . PRO A 1 113 ? 9.571 14.514 6.121 1.00 89.94 113 PRO A C 1
ATOM 920 O O . PRO A 1 113 ? 10.243 15.310 5.469 1.00 89.94 113 PRO A O 1
ATOM 923 N N . VAL A 1 114 ? 9.555 13.207 5.852 1.00 89.44 114 VAL A N 1
ATOM 924 C CA . VAL A 1 114 ? 10.274 12.576 4.748 1.00 89.44 114 VAL A CA 1
ATOM 925 C C . VAL A 1 114 ? 9.279 11.739 3.949 1.00 89.44 114 VAL A C 1
ATOM 927 O O . VAL A 1 114 ? 8.593 10.906 4.548 1.00 89.44 114 VAL A O 1
ATOM 930 N N . PRO A 1 115 ? 9.209 11.902 2.615 1.00 92.19 115 PRO A N 1
ATOM 931 C CA . PRO A 1 115 ? 8.360 11.062 1.786 1.00 92.19 115 PRO A CA 1
ATOM 932 C C . PRO A 1 115 ? 8.752 9.589 1.910 1.00 92.19 115 PRO A C 1
ATOM 934 O O . PRO A 1 115 ? 9.927 9.238 1.780 1.00 92.19 115 PRO A O 1
ATOM 937 N N . TRP A 1 116 ? 7.768 8.715 2.111 1.00 92.81 116 TRP A N 1
ATOM 938 C CA . TRP A 1 116 ? 7.991 7.280 2.316 1.00 92.81 116 TRP A CA 1
ATOM 939 C C . TRP A 1 116 ? 8.691 6.604 1.129 1.00 92.81 116 TRP A C 1
ATOM 941 O O . TRP A 1 116 ? 9.435 5.646 1.312 1.00 92.81 116 TRP A O 1
ATOM 951 N N . TYR A 1 117 ? 8.500 7.133 -0.083 1.00 92.00 117 TYR A N 1
ATOM 952 C CA . TYR A 1 117 ? 9.126 6.631 -1.306 1.00 92.00 117 TYR A CA 1
ATOM 953 C C . TYR A 1 117 ? 10.582 7.088 -1.467 1.00 92.00 117 TYR A C 1
ATOM 955 O O . TYR A 1 117 ? 11.256 6.656 -2.400 1.00 92.00 117 TYR A O 1
ATOM 963 N N . SER A 1 118 ? 11.095 7.956 -0.588 1.00 89.44 118 SER A N 1
ATOM 964 C CA . SER A 1 118 ? 12.459 8.493 -0.675 1.00 89.44 118 SER A CA 1
ATOM 965 C C . SER A 1 118 ? 13.536 7.399 -0.810 1.00 89.44 118 SER A C 1
ATOM 967 O O . SER A 1 118 ? 14.349 7.502 -1.732 1.00 89.44 118 SER A O 1
ATOM 969 N N . PRO A 1 119 ? 13.512 6.289 -0.038 1.00 84.88 119 PRO A N 1
ATOM 970 C CA . PRO A 1 119 ? 14.481 5.198 -0.195 1.00 84.88 119 PRO A CA 1
ATOM 971 C C . PRO A 1 119 ? 14.404 4.467 -1.544 1.00 84.88 119 PRO A C 1
ATOM 973 O O . PRO A 1 119 ? 15.378 3.843 -1.959 1.00 84.88 119 PRO A O 1
ATOM 976 N N . LEU A 1 120 ? 13.259 4.538 -2.229 1.00 83.62 120 LEU A N 1
ATOM 977 C CA . LEU A 1 120 ? 13.051 3.965 -3.562 1.00 83.62 120 LEU A CA 1
ATOM 978 C C . LEU A 1 120 ? 13.523 4.917 -4.674 1.00 83.62 120 LEU A C 1
ATOM 980 O O . LEU A 1 120 ? 13.671 4.520 -5.831 1.00 83.62 120 LEU A O 1
ATOM 984 N N . THR A 1 121 ? 13.785 6.181 -4.332 1.00 75.56 121 THR A N 1
ATOM 985 C CA . THR A 1 121 ? 14.336 7.175 -5.252 1.00 75.56 121 THR A CA 1
ATOM 986 C C . THR A 1 121 ? 15.860 7.224 -5.183 1.00 75.56 121 THR A C 1
ATOM 988 O O . THR A 1 121 ? 16.483 7.071 -4.136 1.00 75.56 121 THR A O 1
ATOM 991 N N . SER A 1 122 ? 16.490 7.456 -6.334 1.00 62.72 122 SER A N 1
ATOM 992 C CA . SER A 1 122 ? 17.942 7.607 -6.425 1.00 62.72 122 SER A CA 1
ATOM 993 C C . SER A 1 122 ? 18.381 8.958 -5.850 1.00 62.72 122 SER A C 1
ATOM 995 O O . SER A 1 122 ? 18.386 9.960 -6.559 1.00 62.72 122 SER A O 1
ATOM 997 N N . GLN A 1 123 ? 18.802 8.990 -4.589 1.00 57.81 123 GLN A N 1
ATOM 998 C CA . GLN A 1 123 ? 19.519 10.127 -3.992 1.00 57.81 123 GLN A CA 1
ATOM 999 C C . GLN A 1 123 ? 20.995 10.100 -4.415 1.00 57.81 123 GLN A C 1
ATOM 1001 O O . GLN A 1 123 ? 21.612 9.057 -4.305 1.00 57.81 123 GLN A O 1
ATOM 1006 N N . PHE A 1 124 ? 21.598 11.177 -4.922 1.00 48.50 124 PHE A N 1
ATOM 1007 C CA . PHE A 1 124 ? 22.974 11.158 -5.459 1.00 48.50 124 PHE A CA 1
ATOM 1008 C C . PHE A 1 124 ? 24.032 10.674 -4.437 1.00 48.50 124 PHE A C 1
ATOM 1010 O O . PHE A 1 124 ? 24.593 11.455 -3.677 1.00 48.50 124 PHE A O 1
ATOM 1017 N N . SER A 1 125 ? 24.328 9.374 -4.439 1.00 53.72 125 SER A N 1
ATOM 1018 C CA . SER A 1 125 ? 25.417 8.729 -3.701 1.00 53.72 125 SER A CA 1
ATOM 1019 C C . SER A 1 125 ? 25.898 7.492 -4.477 1.00 53.72 125 SER A C 1
ATOM 1021 O O . SER A 1 125 ? 25.178 6.954 -5.323 1.00 53.72 125 SER A O 1
ATOM 1023 N N . LEU A 1 126 ? 27.100 6.991 -4.168 1.00 52.47 126 LEU A N 1
ATOM 1024 C CA . LEU A 1 126 ? 27.620 5.732 -4.727 1.00 52.47 126 LEU A CA 1
ATOM 1025 C C . LEU A 1 126 ? 26.706 4.527 -4.428 1.00 52.47 126 LEU A C 1
ATOM 1027 O O . LEU A 1 126 ? 26.632 3.605 -5.239 1.00 52.47 126 LEU A O 1
ATOM 1031 N N . SER A 1 127 ? 25.964 4.541 -3.312 1.00 56.25 127 SER A N 1
ATOM 1032 C CA . SER A 1 127 ? 24.970 3.505 -2.998 1.00 56.25 127 SER A CA 1
ATOM 1033 C C . SER A 1 127 ? 23.706 3.597 -3.861 1.00 56.25 127 SER A C 1
ATOM 1035 O O . SER A 1 127 ? 23.079 2.570 -4.124 1.00 56.25 127 SER A O 1
ATOM 1037 N N . SER A 1 128 ? 23.381 4.775 -4.391 1.00 60.22 128 SER A N 1
ATOM 1038 C CA . SER A 1 128 ? 22.234 4.979 -5.283 1.00 60.22 128 SER A CA 1
ATOM 1039 C C . SER A 1 128 ? 22.539 4.776 -6.760 1.00 60.22 128 SER A C 1
ATOM 1041 O O . SER A 1 128 ? 21.616 4.831 -7.571 1.00 60.22 128 SER A O 1
ATOM 1043 N N . PHE A 1 129 ? 23.792 4.477 -7.136 1.00 66.75 129 PHE A N 1
ATOM 1044 C CA . PHE A 1 129 ? 24.123 4.104 -8.516 1.00 66.75 129 PHE A CA 1
ATOM 1045 C C . PHE A 1 129 ? 23.193 2.994 -9.019 1.00 66.75 129 PHE A C 1
ATOM 1047 O O . PHE A 1 129 ? 22.661 3.102 -10.116 1.00 66.75 129 PHE A O 1
ATOM 1054 N N . ARG A 1 130 ? 22.893 1.995 -8.174 1.00 64.9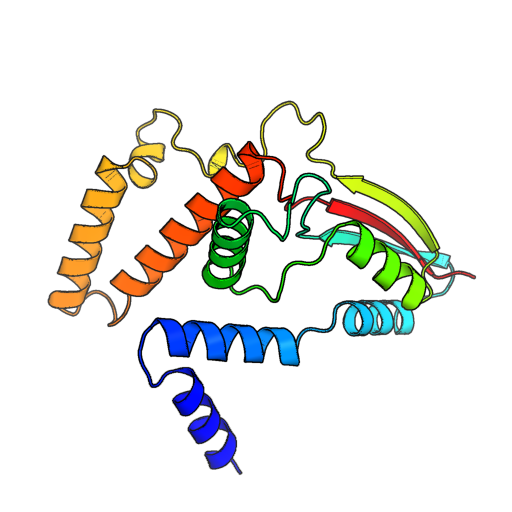4 130 ARG A N 1
ATOM 1055 C CA . ARG A 1 130 ? 21.957 0.897 -8.479 1.00 64.94 130 ARG A CA 1
ATOM 1056 C C . ARG A 1 130 ? 20.557 1.379 -8.886 1.00 64.94 130 ARG A C 1
ATOM 1058 O O . ARG A 1 130 ? 19.939 0.761 -9.742 1.00 64.94 130 ARG A O 1
ATOM 1065 N N . ALA A 1 131 ? 20.072 2.473 -8.298 1.00 65.06 131 ALA A N 1
ATOM 1066 C CA . ALA A 1 131 ? 18.748 3.035 -8.567 1.00 65.06 131 ALA A CA 1
ATOM 1067 C C . ALA A 1 131 ? 18.751 4.097 -9.686 1.00 65.06 131 ALA A C 1
ATOM 1069 O O . ALA A 1 131 ? 17.691 4.417 -10.238 1.00 65.06 131 ALA A O 1
ATOM 1070 N N . ALA A 1 132 ? 19.918 4.644 -10.039 1.00 73.88 132 ALA A N 1
ATOM 1071 C CA . ALA A 1 132 ? 20.072 5.629 -11.104 1.00 73.88 132 ALA A CA 1
ATOM 1072 C C . ALA A 1 132 ? 19.845 4.997 -12.493 1.00 73.88 132 ALA A C 1
ATOM 1074 O O . ALA A 1 132 ? 20.181 3.827 -12.688 1.00 73.88 132 ALA A O 1
ATOM 1075 N N . PRO A 1 133 ? 19.357 5.751 -13.499 1.00 75.69 133 PRO A N 1
ATOM 1076 C CA . PRO A 1 133 ? 19.116 5.218 -14.846 1.00 75.69 133 PRO A CA 1
ATOM 1077 C C . PRO A 1 133 ? 20.340 4.524 -15.456 1.00 75.69 133 PRO A C 1
ATOM 1079 O O . PRO A 1 133 ? 20.226 3.462 -16.066 1.00 75.69 133 PRO A O 1
ATOM 1082 N N . VAL A 1 134 ? 21.528 5.092 -15.228 1.00 81.44 134 VAL A N 1
ATOM 1083 C CA . VAL A 1 134 ? 22.795 4.519 -15.691 1.00 81.44 134 VAL A CA 1
ATOM 1084 C C . VAL A 1 134 ? 23.118 3.196 -14.996 1.00 81.44 134 VAL A C 1
ATOM 1086 O O . VAL A 1 134 ? 23.471 2.229 -15.665 1.00 81.44 134 VAL A O 1
ATOM 1089 N N . GLY A 1 135 ? 22.956 3.092 -13.675 1.00 82.50 135 GLY A N 1
ATOM 1090 C CA . GLY A 1 135 ? 23.249 1.842 -12.980 1.00 82.50 135 GLY A CA 1
ATOM 1091 C C . GLY A 1 135 ? 22.187 0.774 -13.202 1.00 82.50 135 GLY A C 1
ATOM 1092 O O . GLY A 1 135 ? 22.552 -0.397 -13.288 1.00 82.50 135 GLY A O 1
ATOM 1093 N N . ARG A 1 136 ? 20.918 1.145 -13.424 1.00 82.12 136 ARG A N 1
ATOM 1094 C CA . ARG A 1 136 ? 19.892 0.218 -13.936 1.00 82.12 136 ARG A CA 1
ATOM 1095 C C . ARG A 1 136 ? 20.280 -0.328 -15.301 1.00 82.12 136 ARG A C 1
ATOM 1097 O O . ARG A 1 136 ? 20.260 -1.536 -15.508 1.00 82.12 136 ARG A O 1
ATOM 1104 N N . PHE A 1 137 ? 20.738 0.535 -16.210 1.00 85.88 137 PHE A N 1
ATOM 1105 C CA . PHE A 1 137 ? 21.233 0.100 -17.515 1.00 85.88 137 PHE A CA 1
ATOM 1106 C C . PHE A 1 137 ? 22.385 -0.908 -17.380 1.00 85.88 137 PHE A C 1
ATOM 1108 O O . PHE A 1 137 ? 22.329 -1.980 -17.986 1.00 85.88 137 PHE A O 1
ATOM 1115 N N . PHE A 1 138 ? 23.401 -0.621 -16.563 1.00 88.06 138 PHE A N 1
ATOM 1116 C CA . PHE A 1 138 ? 24.506 -1.560 -16.339 1.00 88.06 138 PHE A CA 1
ATOM 1117 C C . PHE A 1 138 ? 24.044 -2.864 -15.684 1.00 88.06 138 PHE A C 1
ATOM 1119 O O . PHE A 1 138 ? 24.397 -3.940 -16.161 1.00 88.06 138 PHE A O 1
ATOM 1126 N N . THR A 1 139 ? 23.213 -2.784 -14.645 1.00 87.06 139 THR A N 1
ATOM 1127 C CA . THR A 1 139 ? 22.688 -3.955 -13.925 1.00 87.06 139 THR A CA 1
ATOM 1128 C C . THR A 1 139 ? 21.870 -4.845 -14.855 1.00 87.06 139 THR A C 1
ATOM 1130 O O . THR A 1 139 ? 22.080 -6.057 -14.887 1.00 87.06 139 THR A O 1
ATOM 1133 N N . ARG A 1 140 ? 21.008 -4.252 -15.688 1.00 87.75 140 ARG A N 1
ATOM 1134 C CA . ARG A 1 140 ? 20.215 -4.980 -16.679 1.00 87.75 140 ARG A CA 1
ATOM 1135 C C . ARG A 1 140 ? 21.106 -5.693 -17.687 1.00 87.75 140 ARG A C 1
ATOM 1137 O O . ARG A 1 140 ? 20.942 -6.888 -17.897 1.00 87.75 140 ARG A O 1
ATOM 1144 N N . ASN A 1 141 ? 22.089 -5.012 -18.269 1.00 91.81 141 ASN A N 1
ATOM 1145 C CA . ASN A 1 141 ? 22.996 -5.659 -19.222 1.00 91.81 141 ASN A CA 1
ATOM 1146 C C . ASN A 1 141 ? 23.859 -6.749 -18.564 1.00 91.81 141 ASN A C 1
ATOM 1148 O O . ASN A 1 141 ? 24.057 -7.809 -19.155 1.00 91.81 141 ASN A O 1
ATOM 1152 N N . MET A 1 142 ? 24.313 -6.532 -17.330 1.00 92.88 142 MET A N 1
ATOM 1153 C CA . MET A 1 142 ? 25.089 -7.513 -16.573 1.00 92.88 142 MET A CA 1
ATOM 1154 C C . MET A 1 142 ? 24.272 -8.773 -16.279 1.00 92.88 142 MET A C 1
ATOM 1156 O O . MET A 1 142 ? 24.720 -9.873 -16.586 1.00 92.88 142 MET A O 1
ATOM 1160 N N . VAL A 1 143 ? 23.057 -8.636 -15.739 1.00 91.88 143 VAL A N 1
ATOM 1161 C CA . VAL A 1 143 ? 22.191 -9.790 -15.449 1.00 91.88 143 VAL A CA 1
ATOM 1162 C C . VAL A 1 143 ? 21.830 -10.532 -16.743 1.00 91.88 143 VAL A C 1
ATOM 1164 O O . VAL A 1 143 ? 21.784 -11.758 -16.739 1.00 91.88 143 VAL A O 1
ATOM 1167 N N . LYS A 1 144 ? 21.669 -9.82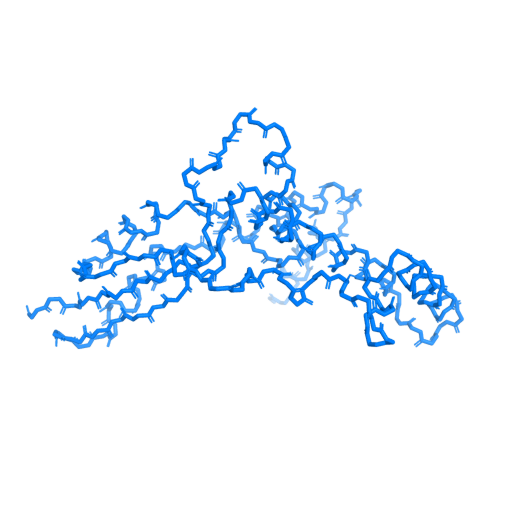8 -17.873 1.00 91.31 144 LYS A N 1
ATOM 1168 C CA . LYS A 1 144 ? 21.443 -10.449 -19.188 1.00 91.31 144 LYS A CA 1
ATOM 1169 C C . LYS A 1 144 ? 22.635 -11.292 -19.625 1.00 91.31 144 LYS A C 1
ATOM 1171 O O . LYS A 1 144 ? 22.450 -12.410 -20.097 1.00 91.31 144 LYS A O 1
ATOM 1176 N N . ALA A 1 145 ? 23.848 -10.767 -19.463 1.00 94.56 145 ALA A N 1
ATOM 1177 C CA . ALA A 1 145 ? 25.069 -11.496 -19.779 1.00 94.56 145 ALA A CA 1
ATOM 1178 C C . ALA A 1 145 ? 25.219 -12.735 -18.887 1.00 94.56 145 ALA A C 1
ATOM 1180 O O . ALA A 1 145 ? 25.448 -13.823 -19.407 1.00 94.56 145 ALA A O 1
ATOM 1181 N N . LEU A 1 146 ? 25.016 -12.586 -17.572 1.00 94.38 146 LEU A N 1
ATOM 1182 C CA . LEU A 1 146 ? 25.089 -13.685 -16.605 1.00 94.38 146 LEU A CA 1
ATOM 1183 C C . LEU A 1 146 ? 24.061 -14.785 -16.895 1.00 94.38 146 LEU A C 1
ATOM 1185 O O . LEU A 1 146 ? 24.388 -15.962 -16.769 1.00 94.38 146 LEU A O 1
ATOM 1189 N N . GLU A 1 147 ? 22.847 -14.421 -17.311 1.00 94.44 147 GLU A N 1
ATOM 1190 C CA . GLU A 1 147 ? 21.819 -15.383 -17.725 1.00 94.44 147 GLU A CA 1
ATOM 1191 C C . GLU A 1 147 ? 22.211 -16.095 -19.027 1.00 94.44 147 GLU A C 1
ATOM 1193 O O . GLU A 1 147 ? 22.078 -17.312 -19.135 1.00 94.44 147 GLU A O 1
ATOM 1198 N N . CYS A 1 148 ? 22.770 -15.361 -19.995 1.00 93.06 148 CYS A N 1
ATOM 1199 C CA . CYS A 1 148 ? 23.209 -15.916 -21.276 1.00 93.06 148 CYS A CA 1
ATOM 1200 C C . CYS A 1 148 ? 24.331 -16.956 -21.127 1.00 93.06 148 CYS A C 1
ATOM 1202 O O . CYS A 1 148 ? 24.338 -17.948 -21.853 1.00 93.06 148 CYS A O 1
ATOM 1204 N N . ILE A 1 149 ? 25.270 -16.742 -20.201 1.00 95.56 149 ILE A N 1
ATOM 1205 C CA . ILE A 1 149 ? 26.379 -17.677 -19.933 1.00 95.56 149 ILE A CA 1
ATOM 1206 C C . ILE A 1 149 ? 26.028 -18.746 -18.886 1.00 95.56 149 ILE A C 1
ATOM 1208 O O . ILE A 1 149 ? 26.888 -19.535 -18.505 1.00 95.56 149 ILE A O 1
ATOM 1212 N N . G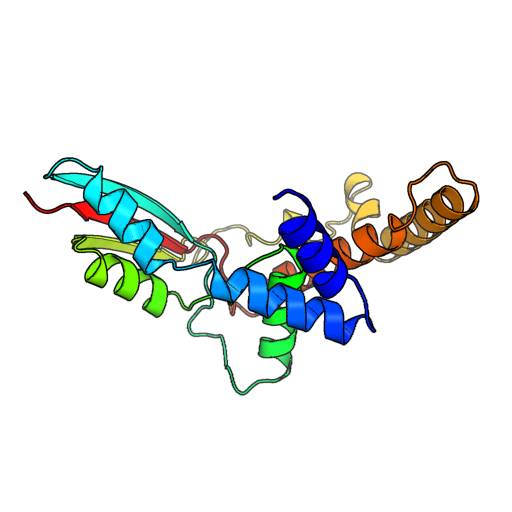LY A 1 150 ? 24.778 -18.779 -18.412 1.00 91.88 150 GLY A N 1
ATOM 1213 C CA . GLY A 1 150 ? 24.269 -19.803 -17.497 1.00 91.88 150 GLY A CA 1
ATOM 1214 C C . GLY A 1 150 ? 24.676 -19.642 -16.030 1.00 91.88 150 GLY A C 1
ATOM 1215 O O . GLY A 1 150 ? 24.425 -20.549 -15.242 1.00 91.88 150 GLY A O 1
ATOM 1216 N N . ILE A 1 151 ? 25.278 -18.511 -15.644 1.00 95.75 151 ILE A N 1
ATOM 1217 C CA . ILE A 1 151 ? 25.573 -18.202 -14.235 1.00 95.75 151 ILE A CA 1
ATOM 1218 C C . ILE A 1 151 ? 24.300 -17.755 -13.509 1.00 95.75 151 ILE A C 1
ATOM 1220 O O . ILE A 1 151 ? 24.051 -18.181 -12.384 1.00 95.75 151 ILE A O 1
ATOM 1224 N N . ALA A 1 152 ? 23.488 -16.903 -14.143 1.00 94.00 152 ALA A N 1
ATOM 1225 C CA . ALA A 1 152 ? 22.179 -16.536 -13.612 1.00 94.00 152 ALA A CA 1
ATOM 1226 C C . ALA A 1 152 ? 21.095 -17.496 -14.143 1.00 94.00 152 ALA A C 1
ATOM 1228 O O . ALA A 1 152 ? 21.126 -17.858 -15.323 1.00 94.00 152 ALA A O 1
ATOM 1229 N N . PRO A 1 153 ? 20.112 -17.898 -13.316 1.00 93.44 153 PRO A N 1
ATOM 1230 C CA . PRO A 1 153 ? 18.995 -18.727 -13.763 1.00 93.44 153 PRO A CA 1
ATOM 1231 C C . PRO A 1 153 ? 18.189 -18.078 -14.895 1.00 93.44 153 PRO A C 1
ATOM 1233 O O . PRO A 1 153 ? 18.010 -16.856 -14.918 1.00 93.44 153 PRO A O 1
ATOM 1236 N N . LYS A 1 154 ? 17.630 -18.900 -15.791 1.00 91.19 154 LYS A N 1
ATOM 1237 C CA . LYS A 1 154 ? 16.685 -18.441 -16.822 1.00 91.19 154 LYS A CA 1
ATOM 1238 C C . LYS A 1 154 ? 15.528 -17.662 -16.184 1.00 91.19 154 LYS A C 1
ATOM 1240 O O . LYS A 1 154 ? 14.912 -18.140 -15.236 1.00 91.19 154 LYS A O 1
ATOM 1245 N N . GLY A 1 155 ? 15.220 -16.488 -16.729 1.00 88.44 155 GLY A N 1
ATOM 1246 C CA . GLY A 1 155 ? 14.195 -15.577 -16.222 1.00 88.44 155 GLY A CA 1
ATOM 1247 C C . GLY A 1 155 ? 14.713 -14.498 -15.266 1.00 88.44 155 GLY A C 1
ATOM 1248 O O . GLY A 1 155 ? 13.931 -13.629 -14.884 1.00 88.44 155 GLY A O 1
ATOM 1249 N N . SER A 1 156 ? 16.004 -14.487 -14.920 1.00 90.75 156 SER A N 1
ATOM 1250 C CA . SER A 1 156 ? 16.602 -13.481 -14.025 1.00 90.75 156 SER A CA 1
ATOM 1251 C C . SER A 1 156 ? 16.455 -12.053 -14.561 1.00 90.75 156 SER A C 1
ATOM 1253 O O . SER A 1 156 ? 16.120 -11.140 -13.807 1.00 90.75 156 SER A O 1
ATOM 1255 N N . GLN A 1 157 ? 16.625 -11.847 -15.872 1.00 87.88 157 GLN A N 1
ATOM 1256 C CA . GLN A 1 157 ? 16.324 -10.569 -16.529 1.00 87.88 157 GLN A CA 1
ATOM 1257 C C . GLN A 1 157 ? 14.875 -10.137 -16.351 1.00 87.88 157 GLN A C 1
ATOM 1259 O O . GLN A 1 157 ? 14.598 -8.964 -16.107 1.00 87.88 157 GLN A O 1
ATOM 1264 N N . ARG A 1 158 ? 13.954 -11.092 -16.472 1.00 85.25 158 ARG A N 1
ATOM 1265 C CA . ARG A 1 158 ? 12.527 -10.820 -16.365 1.00 85.25 158 ARG A CA 1
ATOM 1266 C C . ARG A 1 158 ? 12.171 -10.396 -14.942 1.00 85.25 158 ARG A C 1
ATOM 1268 O O . ARG A 1 158 ? 11.531 -9.366 -14.767 1.00 85.25 158 ARG A O 1
ATOM 1275 N N . VAL A 1 159 ? 12.658 -11.123 -13.935 1.00 86.88 159 VAL A N 1
ATOM 1276 C CA . VAL A 1 159 ? 12.471 -10.770 -12.517 1.00 86.88 159 VAL A CA 1
ATOM 1277 C C . VAL A 1 159 ? 13.022 -9.377 -12.220 1.00 86.88 159 VAL A C 1
ATOM 1279 O O . VAL A 1 159 ? 12.327 -8.569 -11.614 1.00 86.88 159 VAL A O 1
ATOM 1282 N N . LEU A 1 160 ? 14.227 -9.055 -12.707 1.00 87.50 160 LEU A N 1
ATOM 1283 C CA . LEU A 1 160 ? 14.791 -7.714 -12.553 1.00 87.50 160 LEU A CA 1
ATOM 1284 C C . LEU A 1 160 ? 13.866 -6.642 -13.149 1.00 87.50 160 LEU A C 1
ATOM 1286 O O . LEU A 1 160 ? 13.567 -5.659 -12.478 1.00 87.50 160 LEU A O 1
ATOM 1290 N N . SER A 1 161 ? 13.378 -6.846 -14.376 1.00 84.94 161 SER A N 1
ATOM 1291 C CA . SER A 1 161 ? 12.480 -5.884 -15.024 1.00 84.94 161 SER A CA 1
ATOM 1292 C C . SER A 1 161 ? 11.145 -5.713 -14.288 1.00 84.94 161 SER A C 1
ATOM 1294 O O . SER A 1 161 ? 10.637 -4.596 -14.219 1.00 84.94 161 SER A O 1
ATOM 1296 N N . PHE A 1 162 ? 10.603 -6.783 -13.693 1.00 84.75 162 PHE A N 1
ATOM 1297 C CA . PHE A 1 162 ? 9.399 -6.710 -12.861 1.00 84.75 162 PHE A CA 1
ATOM 1298 C C . PHE A 1 162 ? 9.634 -5.859 -11.610 1.00 84.75 162 PHE A C 1
ATOM 1300 O O . PHE A 1 162 ? 8.863 -4.938 -11.352 1.00 84.75 162 PHE A O 1
ATOM 1307 N N . LEU A 1 163 ? 10.730 -6.100 -10.883 1.00 87.06 163 LEU A N 1
ATOM 1308 C CA . LEU A 1 163 ? 11.065 -5.358 -9.663 1.00 87.06 163 LEU A CA 1
ATOM 1309 C C . LEU A 1 163 ? 11.367 -3.876 -9.944 1.00 87.06 163 LEU A C 1
ATOM 1311 O O . LEU A 1 163 ? 10.995 -3.003 -9.162 1.00 87.06 163 LEU A O 1
ATOM 1315 N N . GLU A 1 164 ? 12.014 -3.566 -11.073 1.00 86.56 164 GLU A N 1
ATOM 1316 C CA . GLU A 1 164 ? 12.258 -2.177 -11.482 1.00 86.56 164 GLU A CA 1
ATOM 1317 C C . GLU A 1 164 ? 10.956 -1.422 -11.783 1.00 86.56 164 GLU A C 1
ATOM 1319 O O . GLU A 1 164 ? 10.849 -0.242 -11.438 1.00 86.56 164 GLU A O 1
ATOM 1324 N N . ARG A 1 165 ? 9.976 -2.094 -12.405 1.00 87.00 165 ARG A N 1
ATOM 1325 C CA . ARG A 1 165 ? 8.639 -1.539 -12.665 1.00 87.00 165 ARG A CA 1
ATOM 1326 C C . ARG A 1 165 ? 7.851 -1.347 -11.372 1.00 87.00 165 ARG A C 1
ATOM 1328 O O . ARG A 1 165 ? 7.298 -0.270 -11.191 1.00 87.00 165 ARG A O 1
ATOM 1335 N N . ALA A 1 166 ? 7.882 -2.321 -10.461 1.00 89.31 166 ALA A N 1
ATOM 1336 C CA . ALA A 1 166 ? 7.265 -2.223 -9.133 1.00 89.31 166 ALA A CA 1
ATOM 1337 C C . ALA A 1 166 ? 7.750 -0.969 -8.389 1.00 89.31 166 ALA A C 1
ATOM 1339 O O . ALA A 1 166 ? 6.969 -0.105 -7.996 1.00 89.31 166 ALA A O 1
ATOM 1340 N N . GLY A 1 167 ? 9.076 -0.810 -8.296 1.00 90.94 167 GLY A N 1
ATOM 1341 C CA . GLY A 1 167 ? 9.687 0.337 -7.632 1.00 90.94 167 GLY A CA 1
ATOM 1342 C C . GLY A 1 167 ? 9.347 1.673 -8.298 1.00 90.94 167 GLY A C 1
ATOM 1343 O O . GLY A 1 167 ? 9.147 2.667 -7.601 1.00 90.94 167 GLY A O 1
ATOM 1344 N N . ALA A 1 168 ? 9.257 1.716 -9.632 1.00 90.44 168 ALA A N 1
ATOM 1345 C CA . ALA A 1 168 ? 8.809 2.911 -10.346 1.00 90.44 168 ALA A CA 1
ATOM 1346 C C . ALA A 1 168 ? 7.341 3.240 -10.032 1.00 90.44 168 ALA A C 1
ATOM 1348 O O . ALA A 1 168 ? 7.058 4.378 -9.656 1.00 90.44 168 ALA A O 1
ATOM 1349 N N . GLY A 1 169 ? 6.451 2.244 -10.088 1.00 94.62 169 GLY A N 1
ATOM 1350 C CA . GLY A 1 169 ? 5.037 2.383 -9.746 1.00 94.62 169 GLY A CA 1
ATOM 1351 C C . GLY A 1 169 ? 4.829 2.881 -8.316 1.00 94.62 169 GLY A C 1
ATOM 1352 O O . GLY A 1 169 ? 4.088 3.836 -8.108 1.00 94.62 169 GLY A O 1
ATOM 1353 N N . LEU A 1 170 ? 5.554 2.333 -7.335 1.00 95.62 170 LEU A N 1
ATOM 1354 C CA . LEU A 1 170 ? 5.510 2.798 -5.942 1.00 95.62 170 LEU A CA 1
ATOM 1355 C C . LEU A 1 170 ? 5.931 4.268 -5.808 1.00 95.62 170 LEU A C 1
ATOM 1357 O O . LEU A 1 170 ? 5.251 5.058 -5.155 1.00 95.62 170 LEU A O 1
ATOM 1361 N N . VAL A 1 171 ? 7.034 4.664 -6.449 1.00 94.12 171 VAL A N 1
ATOM 1362 C CA . VAL A 1 171 ? 7.506 6.057 -6.420 1.00 94.12 171 VAL A CA 1
ATOM 1363 C C . VAL A 1 171 ? 6.501 7.000 -7.078 1.00 94.12 171 VAL A C 1
ATOM 1365 O O . VAL A 1 171 ? 6.244 8.081 -6.551 1.00 94.12 171 VAL A O 1
ATOM 1368 N N . GLU A 1 172 ? 5.949 6.631 -8.232 1.00 96.25 172 GLU A N 1
ATOM 1369 C CA . GLU A 1 172 ? 4.961 7.446 -8.944 1.00 96.25 172 GLU A CA 1
ATOM 1370 C C . GLU A 1 172 ? 3.644 7.541 -8.171 1.00 96.25 172 GLU A C 1
ATOM 1372 O O . GLU A 1 172 ? 3.108 8.640 -8.021 1.00 96.25 172 GLU A O 1
ATOM 1377 N N . GLY A 1 173 ? 3.172 6.422 -7.619 1.00 97.00 173 GLY A N 1
ATOM 1378 C CA . GLY A 1 173 ? 1.976 6.350 -6.787 1.00 97.00 173 GLY A CA 1
ATOM 1379 C C . GLY A 1 173 ? 2.093 7.213 -5.536 1.00 97.00 173 GLY A C 1
ATOM 1380 O O . GLY A 1 173 ? 1.177 7.971 -5.226 1.00 97.00 173 GLY A O 1
ATOM 1381 N N . GLY A 1 174 ? 3.254 7.179 -4.878 1.00 95.94 174 GLY A N 1
ATOM 1382 C CA . GLY A 1 174 ? 3.546 8.034 -3.732 1.00 95.94 174 GLY A CA 1
ATOM 1383 C C . GLY A 1 174 ? 3.658 9.517 -4.083 1.00 95.94 174 GLY A C 1
ATOM 1384 O O . GLY A 1 174 ? 3.110 10.349 -3.372 1.00 95.94 174 GLY A O 1
ATOM 1385 N N . LYS A 1 175 ? 4.322 9.871 -5.192 1.00 95.12 175 LYS A N 1
ATOM 1386 C CA . LYS A 1 175 ? 4.456 11.273 -5.640 1.00 95.12 175 LYS A CA 1
ATOM 1387 C C . LYS A 1 175 ? 3.133 11.910 -6.052 1.00 95.12 175 LYS A C 1
ATOM 1389 O O . LYS A 1 175 ? 2.986 13.119 -5.921 1.00 95.12 175 LYS A O 1
ATOM 1394 N N . LYS A 1 176 ? 2.217 11.116 -6.611 1.00 96.62 176 LYS A N 1
ATOM 1395 C CA . LYS A 1 176 ? 0.859 11.553 -6.964 1.00 96.62 176 LYS A CA 1
ATOM 1396 C C . LYS A 1 176 ? -0.122 11.412 -5.802 1.00 96.62 176 LYS A C 1
ATOM 1398 O O . LYS A 1 176 ? -1.289 11.735 -5.974 1.00 96.62 176 LYS A O 1
ATOM 1403 N N . GLU A 1 177 ? 0.342 10.896 -4.665 1.00 96.12 177 GLU A N 1
ATOM 1404 C CA . GLU A 1 177 ? -0.454 10.641 -3.465 1.00 96.12 177 GLU A CA 1
ATOM 1405 C C . GLU A 1 177 ? -1.641 9.695 -3.695 1.00 96.12 177 GLU A C 1
ATOM 1407 O O . GLU A 1 177 ? -2.518 9.634 -2.849 1.00 96.12 177 GLU A O 1
ATOM 1412 N N . ILE A 1 178 ? -1.677 8.930 -4.795 1.00 97.75 178 ILE A N 1
ATOM 1413 C CA . ILE A 1 178 ? -2.783 8.014 -5.152 1.00 97.75 178 ILE A CA 1
ATOM 1414 C C . ILE A 1 178 ? -2.696 6.659 -4.443 1.00 97.75 178 ILE A C 1
ATOM 1416 O O . ILE A 1 178 ? -3.627 5.857 -4.496 1.00 97.75 178 ILE A O 1
ATOM 1420 N N . PHE A 1 179 ? -1.554 6.386 -3.819 1.00 97.88 179 PHE A N 1
ATOM 1421 C CA . PHE A 1 179 ? -1.249 5.132 -3.154 1.00 97.88 179 PHE A CA 1
ATOM 1422 C C . PHE A 1 179 ? -0.499 5.395 -1.847 1.00 97.88 179 PHE A C 1
ATOM 1424 O O . PHE A 1 179 ? 0.445 6.190 -1.812 1.00 97.88 179 PHE A O 1
ATOM 1431 N N . THR A 1 180 ? -0.880 4.670 -0.796 1.00 97.19 180 THR A N 1
ATOM 1432 C CA . THR A 1 180 ? -0.183 4.664 0.491 1.00 97.19 180 THR A CA 1
ATOM 1433 C C . THR A 1 180 ? 0.140 3.232 0.926 1.00 97.19 180 THR A C 1
ATOM 1435 O O . THR A 1 180 ? -0.751 2.381 0.950 1.00 97.19 180 THR A O 1
ATOM 1438 N N . PRO A 1 181 ? 1.399 2.939 1.306 1.00 95.62 181 PRO A N 1
ATOM 1439 C CA . PRO A 1 181 ? 1.765 1.671 1.932 1.00 95.62 181 PRO A CA 1
ATOM 1440 C C . PRO A 1 181 ? 1.582 1.693 3.458 1.00 95.62 181 PRO A C 1
ATOM 1442 O O . PRO A 1 181 ? 1.935 0.725 4.131 1.00 95.62 181 PRO A O 1
ATOM 1445 N N . MET A 1 182 ? 1.125 2.818 4.025 1.00 95.50 182 MET A N 1
ATOM 1446 C CA . MET A 1 182 ? 1.029 3.032 5.470 1.00 95.50 182 MET A CA 1
ATOM 1447 C C . MET A 1 182 ? -0.346 3.582 5.869 1.00 95.50 182 MET A C 1
ATOM 1449 O O . MET A 1 182 ? -0.442 4.471 6.720 1.00 95.50 182 MET A O 1
ATOM 1453 N N . TYR A 1 183 ? -1.423 3.041 5.293 1.00 97.81 183 TYR A N 1
ATOM 1454 C CA . TYR A 1 183 ? -2.752 3.274 5.849 1.00 97.81 183 TYR A CA 1
ATOM 1455 C C . TYR A 1 183 ? -2.896 2.468 7.138 1.00 97.81 183 TYR A C 1
ATOM 1457 O O . TYR A 1 183 ? -2.975 1.242 7.107 1.00 97.81 183 TYR A O 1
ATOM 1465 N N . PHE A 1 184 ? -2.848 3.143 8.283 1.00 97.94 184 PHE A N 1
ATOM 1466 C CA . PHE A 1 184 ? -2.918 2.496 9.584 1.00 97.94 184 PHE A CA 1
ATOM 1467 C C . PHE A 1 184 ? -4.344 2.490 10.106 1.00 97.94 184 PHE A C 1
ATOM 1469 O O . PHE A 1 184 ? -5.042 3.501 10.024 1.00 97.94 184 PHE A O 1
ATOM 1476 N N . PHE A 1 185 ? -4.723 1.403 10.769 1.00 98.31 185 PHE A N 1
ATOM 1477 C CA . PHE A 1 185 ? -5.902 1.380 11.622 1.00 98.31 185 PHE A CA 1
ATOM 1478 C C . PHE A 1 185 ? -5.626 0.702 12.966 1.00 98.31 185 PHE A C 1
ATOM 1480 O O . PHE A 1 185 ? -4.775 -0.178 13.099 1.00 98.31 185 PHE A O 1
ATOM 1487 N N . LEU A 1 186 ? -6.418 1.092 13.959 1.00 98.44 186 LEU A N 1
ATOM 1488 C CA . LEU A 1 186 ? -6.605 0.429 15.236 1.00 98.44 186 LEU A CA 1
ATOM 1489 C C . LEU A 1 186 ? -8.088 0.091 15.371 1.00 98.44 186 LEU A C 1
ATOM 1491 O O . LEU A 1 186 ? -8.945 0.974 15.395 1.00 98.44 186 LEU A O 1
ATOM 1495 N N . ALA A 1 187 ? -8.381 -1.192 15.508 1.00 98.50 187 ALA A N 1
ATOM 1496 C CA . ALA A 1 187 ? -9.722 -1.711 15.680 1.00 98.50 187 ALA A CA 1
ATOM 1497 C C 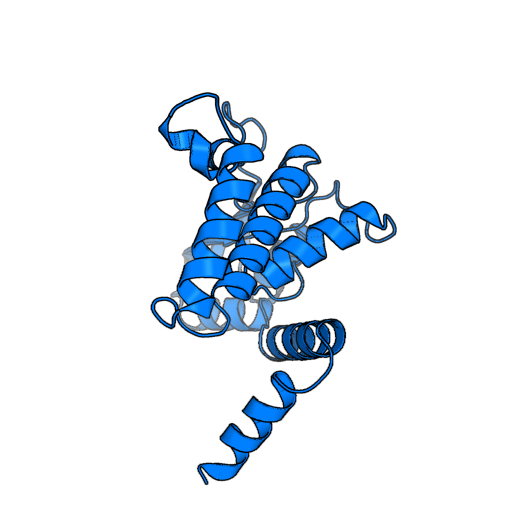. ALA A 1 187 ? -9.803 -2.578 16.942 1.00 98.50 187 ALA A C 1
ATOM 1499 O O . ALA A 1 187 ? -8.800 -3.107 17.423 1.00 98.50 187 ALA A O 1
ATOM 1500 N N . ARG A 1 188 ? -11.000 -2.731 17.500 1.00 98.56 188 ARG A N 1
ATOM 1501 C CA . ARG A 1 188 ? -11.258 -3.513 18.710 1.00 98.56 188 ARG A CA 1
ATOM 1502 C C . ARG A 1 188 ? -12.373 -4.509 18.474 1.00 98.56 188 ARG A C 1
ATOM 1504 O O . ARG A 1 188 ? -13.378 -4.196 17.842 1.00 98.56 188 ARG A O 1
ATOM 1511 N N . LYS A 1 189 ? -12.210 -5.715 19.016 1.00 98.56 189 LYS A N 1
ATOM 1512 C CA . LYS A 1 189 ? -13.324 -6.650 19.156 1.00 98.56 189 LYS A CA 1
ATOM 1513 C C . LYS A 1 189 ? -14.194 -6.193 20.331 1.00 98.56 189 LYS A C 1
ATOM 1515 O O . LYS A 1 189 ? -13.652 -6.098 21.435 1.00 98.56 189 LYS A O 1
ATOM 1520 N N . PRO A 1 190 ? -15.494 -5.913 20.131 1.00 97.31 190 PRO A N 1
ATOM 1521 C CA . PRO A 1 190 ? -16.390 -5.528 21.222 1.00 97.31 190 PRO A CA 1
ATOM 1522 C C . PRO A 1 190 ? -16.391 -6.549 22.373 1.00 97.31 190 PRO A C 1
ATOM 1524 O O . PRO A 1 190 ? -15.999 -7.705 22.178 1.00 97.31 190 PRO A O 1
ATOM 1527 N N . LEU A 1 191 ? -16.770 -6.095 23.574 1.00 90.62 191 LEU A N 1
ATOM 1528 C CA . LEU A 1 191 ? -16.906 -6.941 24.769 1.00 90.62 191 LEU A CA 1
ATOM 1529 C C . LEU A 1 191 ? -18.052 -7.950 24.637 1.00 90.62 191 LEU A C 1
ATOM 1531 O O . LEU A 1 191 ? -19.092 -7.580 24.051 1.00 90.62 191 LEU A O 1
#

Radius of gyration: 19.97 Å; chains: 1; bounding box: 46×52×49 Å

Secondary structure (DSSP, 8-state):
--HHHHHHHHHTTSS-HHHHHHHHHHHHHHH--HHHHHHHHHHHSPTT-EEEEEEEEE-TT--TT-HHHHHHHHHHHHHHT--SPPBHHHHHHHHHHHTPEEEEEEETTTT-SS-TTGGGS--SSGGGGGGSHHHHHHHHHHHHHHHHTTSSPTTHHHHHHHHHHHHHHHHHHHHTTSEEEEEEEEEE---

Sequence (191 aa):
MTSSLHSRYENYHGGEEEDKNANYTDMVNKYYDLLGCYKEIYRVLKPGQHFAAYEWCLTDAFDPNNPEHQRIKKEIEIGDGLPDIRSTHQCIEALKHAGFEVIWDKDVTIGAPVPWYSPLTSQFSLSSFRAAPVGRFFTRNMVKALECIGIAPKGSQRVLSFLERAGAGLVEGGKKEIFTPMYFFLARKPL

InterPro domains:
  IPR013705 Sterol methyltransferase C-terminal [PF08498] (127-190)
  IPR029063 S-adenosyl-L-methionine-dependent methyltransferase superfamily [G3DSA:3.40.50.150] (15-127)
  IPR029063 S-adenosyl-L-methionine-dependent methyltransferase superfamily [SSF53335] (33-190)
  IPR030384 SAM-dependent methyltransferase SMT-type [PS51685] (33-190)
  IPR050447 Erg6/SMT methyltransferase [PTHR44068] (34-190)

Foldseek 3Di:
DVVVVVVVVVCLVDDDPVSNLVSLLCVQQVPDDLLVVLLVVLVPDDAFDKDKDFAKAFEPLQDPPDVVSVLLQSLQCQLVVHHRHYHLVVNVVSNVSSQWAWPDWDQPCVPPPDQPLVVLAQDPDPVSLCNDPNNLVVVLVVLVVCCVVPNHPPCSSVNSVSNNSNSVSVNVCSVSVRIGRGTMTMIGRHD